Protein AF-F2I085-F1 (afdb_monomer_lite)

Sequence (189 aa):
MNKKKIIFFEPEMMGGKGHHLDNLIESSIYFEKNHEIIWLVNNKFDAPNLWLPNFVKNFRIIDSYKSKNLFEKIMKMFIEILNFFKLSILFFKKKILKKYFLAFFKNYFSIPEYFFNFYNCYKKLKINPNDIIIIQSCRPKDVELINFLLSIEGILPKIIIRILYPPKKKRKKFLLFYRKHIKKCVHEK

Structure (mmCIF, N/CA/C/O backbone):
data_AF-F2I085-F1
#
_entry.id   AF-F2I085-F1
#
loop_
_atom_site.group_PDB
_atom_site.id
_atom_site.type_symbol
_atom_site.label_atom_id
_atom_site.label_alt_id
_atom_site.label_comp_id
_atom_site.label_asym_id
_atom_site.label_entity_id
_atom_site.label_seq_id
_atom_site.pdbx_PDB_ins_code
_atom_site.Cartn_x
_atom_site.Cartn_y
_atom_site.Cartn_z
_atom_site.occupancy
_atom_site.B_iso_or_equiv
_atom_site.auth_seq_id
_atom_site.auth_comp_id
_atom_site.auth_asym_id
_atom_site.auth_atom_id
_atom_site.pdbx_PDB_model_num
ATOM 1 N N . MET A 1 1 ? -17.435 -21.638 0.745 1.00 47.91 1 MET A N 1
ATOM 2 C CA . MET A 1 1 ? -16.706 -20.634 1.559 1.00 47.91 1 MET A CA 1
ATOM 3 C C . MET A 1 1 ? -15.868 -19.772 0.628 1.00 47.91 1 MET A C 1
ATOM 5 O O . MET A 1 1 ? -15.181 -20.335 -0.214 1.00 47.91 1 MET A O 1
ATOM 9 N N . ASN A 1 2 ? -15.923 -18.441 0.738 1.00 69.88 2 ASN A N 1
ATOM 10 C CA . ASN A 1 2 ? -15.022 -17.577 -0.035 1.00 69.88 2 ASN A CA 1
ATOM 11 C C . ASN A 1 2 ? -13.574 -17.822 0.404 1.00 69.88 2 ASN 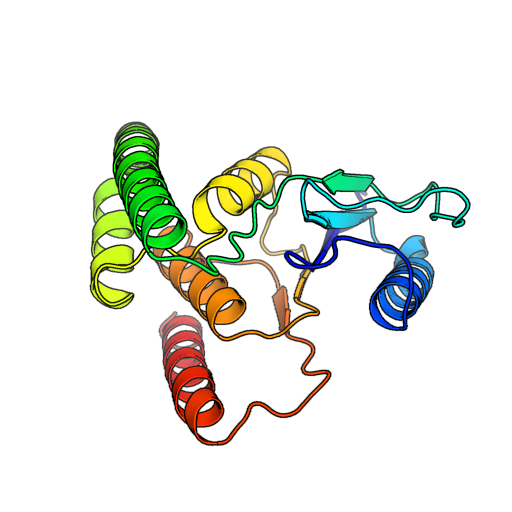A C 1
ATOM 13 O O . ASN A 1 2 ? -13.291 -17.808 1.604 1.00 69.88 2 ASN A O 1
ATOM 17 N N . LYS A 1 3 ? -12.669 -18.050 -0.557 1.00 82.12 3 LYS A N 1
ATOM 18 C CA . LYS A 1 3 ? -11.230 -18.144 -0.277 1.00 82.12 3 LYS A CA 1
ATOM 19 C C . LYS A 1 3 ? -10.760 -16.839 0.379 1.00 82.12 3 LYS A C 1
ATOM 21 O O . LYS A 1 3 ? -11.186 -15.755 -0.019 1.00 82.12 3 LYS A O 1
ATOM 26 N N . LYS A 1 4 ? -9.885 -16.940 1.384 1.00 92.88 4 LYS A N 1
ATOM 27 C CA . LYS A 1 4 ? -9.219 -15.769 1.981 1.00 92.88 4 LYS A CA 1
ATOM 28 C C . LYS A 1 4 ? -8.350 -15.089 0.923 1.00 92.88 4 LYS A C 1
ATOM 30 O O . LYS A 1 4 ? -7.803 -15.776 0.059 1.00 92.88 4 LYS A O 1
ATOM 35 N N . LYS A 1 5 ? -8.192 -13.767 0.983 1.00 96.62 5 LYS A N 1
ATOM 36 C CA . LYS A 1 5 ? -7.371 -13.046 -0.001 1.00 96.62 5 LYS A CA 1
ATOM 37 C C . LYS A 1 5 ? -5.923 -12.966 0.460 1.00 96.62 5 LYS A C 1
ATOM 39 O O . LYS A 1 5 ? -5.655 -12.679 1.629 1.00 96.62 5 LYS A O 1
ATOM 44 N N . ILE A 1 6 ? -5.000 -13.146 -0.478 1.00 97.00 6 ILE A N 1
ATOM 45 C CA . ILE A 1 6 ? -3.605 -12.738 -0.323 1.00 97.00 6 ILE A CA 1
ATOM 46 C C . ILE A 1 6 ? -3.340 -11.601 -1.295 1.00 97.00 6 ILE A C 1
ATOM 48 O O . ILE A 1 6 ? -3.477 -11.745 -2.509 1.00 97.00 6 ILE A O 1
ATOM 52 N N . ILE A 1 7 ? -2.953 -10.465 -0.731 1.00 97.00 7 ILE A N 1
ATOM 53 C CA . ILE A 1 7 ? -2.622 -9.260 -1.465 1.00 97.00 7 ILE A CA 1
ATOM 54 C C . ILE A 1 7 ? -1.107 -9.129 -1.496 1.00 97.00 7 ILE A C 1
ATOM 56 O O . ILE A 1 7 ? -0.486 -8.818 -0.481 1.00 97.00 7 ILE A O 1
ATOM 60 N N . PHE A 1 8 ? -0.513 -9.323 -2.664 1.00 95.62 8 PHE A N 1
ATOM 61 C CA . PHE A 1 8 ? 0.881 -8.986 -2.897 1.00 95.62 8 PHE A CA 1
ATOM 62 C C . PHE A 1 8 ? 0.998 -7.514 -3.281 1.00 95.62 8 PHE A C 1
ATOM 64 O O . PHE A 1 8 ? 0.431 -7.072 -4.280 1.00 95.62 8 PHE A O 1
ATOM 71 N N . PHE A 1 9 ? 1.730 -6.754 -2.475 1.00 94.69 9 PHE A N 1
ATOM 72 C CA . PHE A 1 9 ? 1.968 -5.334 -2.680 1.00 94.69 9 PHE A CA 1
ATOM 73 C C . PHE A 1 9 ? 3.392 -5.107 -3.194 1.00 94.69 9 PHE A C 1
ATOM 75 O O . PHE A 1 9 ? 4.366 -5.281 -2.455 1.00 94.69 9 PHE A O 1
ATOM 82 N N . GLU A 1 10 ? 3.480 -4.714 -4.466 1.00 91.88 10 GLU A N 1
ATOM 83 C CA . GLU A 1 10 ? 4.716 -4.464 -5.218 1.00 91.88 10 GLU A CA 1
ATOM 84 C C . GLU A 1 10 ? 4.657 -3.090 -5.908 1.00 91.88 10 GLU A C 1
ATOM 86 O O . GLU A 1 10 ? 4.583 -2.984 -7.138 1.00 91.88 10 GLU A O 1
ATOM 91 N N . PRO A 1 11 ? 4.674 -1.994 -5.129 1.00 90.44 11 PRO A N 1
ATOM 92 C CA . PRO A 1 11 ? 4.364 -0.652 -5.627 1.00 90.44 11 PRO A CA 1
ATOM 93 C C . PRO A 1 11 ? 5.372 -0.104 -6.647 1.00 90.44 11 PRO A C 1
ATOM 95 O O . PRO A 1 11 ? 5.115 0.896 -7.313 1.00 90.44 11 PRO A O 1
ATOM 98 N N . GLU A 1 12 ? 6.540 -0.728 -6.759 1.00 88.50 12 GLU A N 1
ATOM 99 C CA . GLU A 1 12 ? 7.686 -0.238 -7.531 1.00 88.50 12 GLU A CA 1
ATOM 100 C C . GLU A 1 12 ? 8.008 -1.109 -8.745 1.00 88.50 12 GLU A C 1
ATOM 102 O O . GLU A 1 12 ? 8.917 -0.788 -9.514 1.00 88.50 12 GLU A O 1
ATOM 107 N N . MET A 1 13 ? 7.266 -2.203 -8.922 1.00 88.81 13 MET A N 1
ATOM 108 C CA . MET A 1 13 ? 7.430 -3.107 -10.048 1.00 88.81 13 MET A CA 1
ATOM 109 C C . MET A 1 13 ? 6.833 -2.468 -11.306 1.00 88.81 13 MET A C 1
ATOM 111 O O . MET A 1 13 ? 5.624 -2.481 -11.505 1.00 88.81 13 MET A O 1
ATOM 115 N N . MET A 1 14 ? 7.692 -1.872 -12.135 1.00 86.69 14 MET A N 1
ATOM 116 C CA . MET A 1 14 ? 7.314 -1.241 -13.412 1.00 86.69 14 MET A CA 1
ATOM 117 C C . MET A 1 14 ? 7.498 -2.161 -14.622 1.00 86.69 14 MET A C 1
ATOM 119 O O . MET A 1 14 ? 6.924 -1.909 -15.669 1.00 86.69 14 MET A O 1
ATOM 123 N N . GLY A 1 15 ? 8.308 -3.209 -14.503 1.00 81.38 15 GLY A N 1
ATOM 124 C CA . GLY A 1 15 ? 8.608 -4.114 -15.605 1.00 81.38 15 GLY A CA 1
ATOM 125 C C . GLY A 1 15 ? 8.687 -5.551 -15.121 1.00 81.38 15 GLY A C 1
ATOM 126 O O . GLY A 1 15 ? 8.941 -5.789 -13.940 1.00 81.38 15 GLY A O 1
ATOM 127 N N . GLY A 1 16 ? 8.488 -6.495 -16.035 1.00 67.31 16 GLY A N 1
ATOM 128 C CA . GLY A 1 16 ? 8.553 -7.921 -15.721 1.00 67.31 16 GLY A CA 1
ATOM 129 C C . GLY A 1 16 ? 9.932 -8.580 -15.844 1.00 67.31 16 GLY A C 1
ATOM 130 O O . GLY A 1 16 ? 10.051 -9.773 -15.604 1.00 67.31 16 GLY A O 1
ATOM 131 N N . LYS A 1 17 ? 10.993 -7.844 -16.206 1.00 63.97 17 LYS A N 1
ATOM 132 C CA . LYS A 1 17 ? 12.350 -8.413 -16.260 1.00 63.97 17 LYS A CA 1
ATOM 133 C C . LYS A 1 17 ? 13.001 -8.398 -14.874 1.00 63.97 17 LYS A C 1
ATOM 135 O O . LYS A 1 17 ? 13.319 -7.327 -14.355 1.00 63.97 17 LYS A O 1
ATOM 140 N N . GLY A 1 18 ? 13.244 -9.585 -14.318 1.00 71.00 18 GLY A N 1
ATOM 141 C CA . GLY A 1 18 ? 14.097 -9.804 -13.149 1.00 71.00 18 GLY A CA 1
ATOM 142 C C . GLY A 1 18 ? 13.416 -10.535 -11.993 1.00 71.00 18 GLY A C 1
ATOM 143 O O . GLY A 1 18 ? 12.195 -10.661 -11.942 1.00 71.00 18 GLY A O 1
ATOM 144 N N . HIS A 1 19 ? 14.232 -10.926 -11.010 1.00 77.50 19 HIS A N 1
ATOM 145 C CA . HIS A 1 19 ? 13.852 -11.804 -9.897 1.00 77.50 19 HIS A CA 1
ATOM 146 C C . HIS A 1 19 ? 12.607 -11.378 -9.105 1.00 77.50 19 HIS A C 1
ATOM 148 O O . HIS A 1 19 ? 12.019 -12.204 -8.418 1.00 77.50 19 HIS A O 1
ATOM 154 N N . HIS A 1 20 ? 12.202 -10.105 -9.140 1.00 83.31 20 HIS A N 1
ATOM 155 C CA . HIS A 1 20 ? 11.007 -9.643 -8.431 1.00 83.31 20 HIS A CA 1
ATOM 156 C C . HIS A 1 20 ? 9.713 -10.236 -9.004 1.00 83.31 20 HIS A C 1
ATOM 158 O O . HIS A 1 20 ? 8.870 -10.675 -8.223 1.00 83.31 20 HIS A O 1
ATOM 164 N N . LEU A 1 21 ? 9.567 -10.295 -10.335 1.00 88.75 21 LEU A N 1
ATOM 165 C CA . LEU A 1 21 ? 8.368 -10.873 -10.948 1.00 88.75 21 LEU A CA 1
ATOM 166 C C . LEU A 1 21 ? 8.341 -12.394 -10.761 1.00 88.75 21 LEU A C 1
ATOM 168 O O . LEU A 1 21 ? 7.302 -12.926 -10.381 1.00 88.75 21 LEU A O 1
ATOM 172 N N . ASP A 1 22 ? 9.476 -13.070 -10.939 1.00 88.00 22 ASP A N 1
ATOM 173 C CA . ASP A 1 22 ? 9.576 -14.525 -10.757 1.00 88.00 22 ASP A CA 1
ATOM 174 C C . ASP A 1 22 ? 9.169 -14.921 -9.332 1.00 88.00 22 ASP A C 1
ATOM 176 O O . ASP A 1 22 ? 8.265 -15.727 -9.131 1.00 88.00 22 ASP A O 1
ATOM 180 N N . ASN A 1 23 ? 9.727 -14.234 -8.328 1.00 88.12 23 ASN A N 1
ATOM 181 C CA . ASN A 1 23 ? 9.359 -14.423 -6.925 1.00 88.12 23 ASN A CA 1
ATOM 182 C C . ASN A 1 23 ? 7.864 -14.191 -6.663 1.00 88.12 23 ASN A C 1
ATOM 184 O O . ASN A 1 23 ? 7.273 -14.846 -5.799 1.00 88.12 23 ASN A O 1
ATOM 188 N N . LEU A 1 24 ? 7.262 -13.214 -7.344 1.00 91.00 24 LEU A N 1
ATOM 189 C CA . LEU A 1 24 ? 5.847 -12.894 -7.208 1.00 91.00 24 LEU A CA 1
ATOM 190 C C . LEU A 1 24 ? 4.972 -13.993 -7.828 1.00 91.00 24 LEU A C 1
ATOM 192 O O . LEU A 1 24 ? 3.982 -14.396 -7.211 1.00 91.00 24 LEU A O 1
ATOM 196 N N . ILE A 1 25 ? 5.355 -14.507 -8.997 1.00 92.56 25 ILE A N 1
ATOM 197 C CA . ILE A 1 25 ? 4.697 -15.627 -9.680 1.00 92.56 25 ILE A CA 1
ATOM 198 C C . ILE A 1 25 ? 4.798 -16.898 -8.835 1.00 92.56 25 ILE A C 1
ATOM 200 O O . ILE A 1 25 ? 3.767 -17.485 -8.513 1.00 92.56 25 ILE A O 1
ATOM 204 N N . GLU A 1 26 ? 5.999 -17.276 -8.400 1.00 91.31 26 GLU A N 1
ATOM 205 C CA . GLU A 1 26 ? 6.234 -18.460 -7.562 1.00 91.31 26 GLU A CA 1
ATOM 206 C C . GLU A 1 26 ? 5.412 -18.411 -6.271 1.00 91.31 26 GLU A C 1
ATOM 208 O O . GLU A 1 26 ? 4.709 -19.365 -5.930 1.00 91.31 26 GLU A O 1
ATOM 213 N N . SER A 1 27 ? 5.422 -17.262 -5.584 1.00 92.12 27 SER A N 1
ATOM 214 C CA . SER A 1 27 ? 4.609 -17.068 -4.379 1.00 92.12 27 SER A CA 1
ATOM 215 C C . SER A 1 27 ? 3.114 -17.205 -4.682 1.00 92.12 27 SER A C 1
ATOM 217 O O . SER A 1 27 ? 2.361 -17.734 -3.870 1.00 92.12 27 SER A O 1
ATOM 219 N N . SER A 1 28 ? 2.667 -16.729 -5.845 1.00 94.81 28 SER A N 1
ATOM 220 C CA . SER A 1 28 ? 1.260 -16.796 -6.247 1.00 94.81 28 SER A CA 1
ATOM 221 C C . SER A 1 28 ? 0.818 -18.231 -6.519 1.00 94.81 28 SER A C 1
ATOM 223 O O . SER A 1 28 ? -0.227 -18.634 -6.010 1.00 94.81 28 SER A O 1
ATOM 225 N N . ILE A 1 29 ? 1.634 -19.007 -7.239 1.00 95.00 29 ILE A N 1
ATOM 226 C CA . ILE A 1 29 ? 1.398 -20.434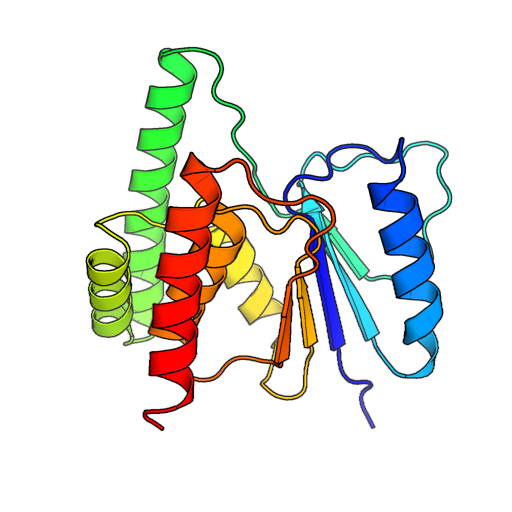 -7.509 1.00 95.00 29 ILE A CA 1
ATOM 227 C C . ILE A 1 29 ? 1.328 -21.213 -6.194 1.00 95.00 29 ILE A C 1
ATOM 229 O O . ILE A 1 29 ? 0.407 -21.998 -5.982 1.00 95.00 29 ILE A O 1
ATOM 233 N N . TYR A 1 30 ? 2.245 -20.945 -5.262 1.00 94.12 30 TYR A N 1
ATOM 234 C CA . TYR A 1 30 ? 2.264 -21.623 -3.966 1.00 94.12 30 TYR A CA 1
ATOM 235 C C . TYR A 1 30 ? 0.948 -21.461 -3.178 1.00 94.12 30 TYR A C 1
ATOM 237 O O . TYR A 1 30 ? 0.501 -22.396 -2.510 1.00 94.12 30 TYR A O 1
ATOM 245 N N . PHE A 1 31 ? 0.292 -20.296 -3.261 1.00 93.81 31 PHE A N 1
ATOM 246 C CA . PHE A 1 31 ? -0.916 -20.006 -2.479 1.00 93.81 31 PHE A CA 1
ATOM 247 C C . PHE A 1 31 ? -2.252 -20.189 -3.224 1.00 93.81 31 PHE A C 1
ATOM 249 O O . PHE A 1 31 ? -3.300 -20.152 -2.565 1.00 93.81 31 PHE A O 1
ATOM 256 N N . GLU A 1 32 ? -2.252 -20.415 -4.543 1.00 93.88 32 GLU A N 1
ATOM 257 C CA . GLU A 1 32 ? -3.452 -20.392 -5.408 1.00 93.88 32 GLU A CA 1
ATOM 258 C C . GLU A 1 32 ? -4.577 -21.340 -4.945 1.00 93.88 32 GLU A C 1
ATOM 260 O O . GLU A 1 32 ? -5.776 -21.044 -5.049 1.00 93.88 32 GLU A O 1
ATOM 265 N N . LYS A 1 33 ? -4.197 -22.498 -4.386 1.00 91.62 33 LYS A N 1
ATOM 266 C CA . LYS A 1 33 ? -5.152 -23.543 -4.002 1.00 91.62 33 LYS A CA 1
ATOM 267 C C . LYS A 1 33 ? -6.070 -23.066 -2.883 1.00 91.62 33 LYS A C 1
ATOM 269 O O . LYS A 1 33 ? -7.274 -23.312 -2.938 1.00 91.62 33 LYS A O 1
ATOM 274 N N . ASN A 1 34 ? -5.528 -22.296 -1.941 1.00 92.62 34 ASN A N 1
ATOM 275 C CA . ASN A 1 34 ? -6.205 -21.933 -0.695 1.00 92.62 34 ASN A CA 1
ATOM 276 C C . ASN A 1 34 ? -6.653 -20.466 -0.641 1.00 92.62 34 ASN A C 1
ATOM 278 O O . ASN A 1 34 ? -7.482 -20.114 0.199 1.00 92.62 34 ASN A O 1
ATOM 282 N N . HIS A 1 35 ? -6.131 -19.616 -1.529 1.00 95.06 35 HIS A N 1
ATOM 283 C CA . HIS A 1 35 ? -6.341 -18.174 -1.465 1.00 95.06 35 HIS A CA 1
ATOM 284 C C . HIS A 1 35 ? -6.739 -17.578 -2.812 1.00 95.06 35 HIS A C 1
ATOM 286 O O . HIS A 1 35 ? -6.378 -18.077 -3.874 1.00 95.06 35 HIS A O 1
ATOM 292 N N . GLU A 1 36 ? -7.482 -16.478 -2.755 1.00 95.94 36 GLU A N 1
ATOM 293 C CA . GLU A 1 36 ? -7.647 -15.580 -3.892 1.00 95.94 36 GLU A CA 1
ATOM 294 C C . GLU A 1 36 ? -6.417 -14.670 -3.972 1.00 95.94 36 GLU A C 1
ATOM 296 O O . GLU A 1 36 ? -6.105 -13.961 -3.011 1.00 95.94 36 GLU A O 1
ATOM 301 N N . ILE A 1 37 ? -5.712 -14.695 -5.104 1.00 97.19 37 ILE A N 1
ATOM 302 C CA . ILE A 1 37 ? -4.458 -13.959 -5.266 1.00 97.19 37 ILE A CA 1
ATOM 303 C C . ILE A 1 37 ? -4.708 -12.623 -5.956 1.00 97.19 37 ILE A C 1
ATOM 305 O O . ILE A 1 37 ? -5.265 -12.553 -7.054 1.00 97.19 37 ILE A O 1
ATOM 309 N N . ILE A 1 38 ? -4.264 -11.552 -5.305 1.00 97.06 38 ILE A N 1
ATOM 310 C CA . ILE A 1 38 ? -4.400 -10.183 -5.789 1.00 97.06 38 ILE A CA 1
ATOM 311 C C . ILE A 1 38 ? -3.023 -9.538 -5.823 1.00 97.06 38 ILE A C 1
ATOM 313 O O . ILE A 1 38 ? -2.301 -9.552 -4.827 1.00 97.06 38 ILE A O 1
ATOM 317 N N . TRP A 1 39 ? -2.671 -8.931 -6.949 1.00 95.94 39 TRP A N 1
ATOM 318 C CA . TRP A 1 39 ? -1.467 -8.118 -7.069 1.00 95.94 39 TRP A CA 1
ATOM 319 C C . TRP A 1 39 ? -1.843 -6.645 -7.097 1.00 95.94 39 TRP A C 1
ATOM 321 O O . TRP A 1 39 ? -2.698 -6.232 -7.877 1.00 95.94 39 TRP A O 1
ATOM 331 N N . LEU A 1 40 ? -1.190 -5.849 -6.257 1.00 95.69 40 LEU A N 1
ATOM 332 C CA . LEU A 1 40 ? -1.238 -4.393 -6.293 1.00 95.69 40 LEU A CA 1
ATOM 333 C C . LEU A 1 40 ? 0.133 -3.897 -6.742 1.00 95.69 40 LEU A C 1
ATOM 335 O O . LEU A 1 40 ? 1.093 -3.915 -5.966 1.00 95.69 40 LEU A O 1
ATOM 339 N N . VAL A 1 41 ? 0.215 -3.483 -8.000 1.00 93.88 41 VAL A N 1
ATOM 340 C CA . VAL A 1 41 ? 1.478 -3.150 -8.667 1.00 93.88 41 VAL A CA 1
ATOM 341 C C . VAL A 1 41 ? 1.471 -1.715 -9.172 1.00 93.88 41 VAL A C 1
ATOM 343 O O . VAL A 1 41 ? 0.453 -1.009 -9.121 1.00 93.88 41 VAL A O 1
ATOM 346 N N . ASN A 1 42 ? 2.628 -1.278 -9.661 1.00 93.06 42 ASN A N 1
ATOM 347 C CA . ASN A 1 42 ? 2.774 0.028 -10.279 1.00 93.06 42 ASN A CA 1
ATOM 348 C C . ASN A 1 42 ? 1.797 0.205 -11.452 1.00 93.06 42 ASN A C 1
ATOM 350 O O . ASN A 1 42 ? 1.560 -0.726 -12.219 1.00 93.06 42 ASN A O 1
ATOM 354 N N . ASN A 1 43 ? 1.249 1.402 -11.632 1.00 91.25 43 ASN A N 1
ATOM 355 C CA . ASN A 1 43 ? 0.379 1.692 -12.772 1.00 91.25 43 ASN A CA 1
ATOM 356 C C . ASN A 1 43 ? 1.112 1.606 -14.120 1.00 91.25 43 ASN A C 1
ATOM 358 O O . ASN A 1 43 ? 0.497 1.269 -15.127 1.00 91.25 43 ASN A O 1
ATOM 362 N N . LYS A 1 44 ? 2.429 1.835 -14.124 1.00 90.19 44 LYS A N 1
ATOM 363 C CA . LYS A 1 44 ? 3.304 1.648 -15.288 1.00 90.19 44 LYS A CA 1
ATOM 364 C C . LYS A 1 44 ? 3.799 0.211 -15.439 1.00 90.19 44 LYS A C 1
ATOM 366 O O . LYS A 1 44 ? 4.695 -0.010 -16.242 1.00 90.19 44 LYS A O 1
ATOM 371 N N . PHE A 1 45 ? 3.285 -0.741 -14.653 1.00 90.50 45 PHE A N 1
ATOM 372 C CA . PHE A 1 45 ? 3.668 -2.141 -14.788 1.00 90.50 45 PHE A CA 1
ATOM 373 C C . PHE A 1 45 ? 3.328 -2.640 -16.186 1.00 90.50 45 PHE A C 1
ATOM 375 O O . PHE A 1 45 ? 2.151 -2.712 -16.558 1.00 90.50 45 PHE A O 1
ATOM 382 N N . ASP A 1 46 ? 4.369 -3.014 -16.917 1.00 85.25 46 ASP A N 1
ATOM 383 C CA . ASP A 1 46 ? 4.247 -3.654 -18.210 1.00 85.25 46 ASP A CA 1
ATOM 384 C C . ASP A 1 46 ? 5.081 -4.939 -18.266 1.00 85.25 46 ASP A C 1
ATOM 386 O O . ASP A 1 46 ? 6.195 -5.033 -17.739 1.00 85.25 46 ASP A O 1
ATOM 390 N N . ALA A 1 47 ? 4.499 -5.961 -18.877 1.00 81.06 47 ALA A N 1
ATOM 391 C CA . ALA A 1 47 ? 5.075 -7.295 -18.976 1.00 81.06 47 ALA A CA 1
ATOM 392 C C . ALA A 1 47 ? 4.770 -7.896 -20.357 1.00 81.06 47 ALA A C 1
ATOM 394 O O . ALA A 1 47 ? 4.179 -8.976 -20.441 1.00 81.06 47 ALA A O 1
ATOM 395 N N . PRO A 1 48 ? 5.117 -7.190 -21.451 1.00 74.62 48 PRO A N 1
ATOM 396 C CA . PRO A 1 48 ? 4.827 -7.676 -22.785 1.00 74.62 48 PRO A CA 1
ATOM 397 C C . PRO A 1 48 ? 5.649 -8.945 -23.022 1.00 74.62 48 PRO A C 1
ATOM 399 O O . PRO A 1 48 ? 6.842 -8.989 -22.713 1.00 74.62 48 PRO A O 1
ATOM 402 N N . ASN A 1 49 ? 4.999 -9.978 -23.556 1.00 78.38 49 ASN A N 1
ATOM 403 C CA . ASN A 1 49 ? 5.593 -11.289 -23.848 1.00 78.38 49 ASN A CA 1
ATOM 404 C C . ASN A 1 49 ? 6.049 -12.094 -22.617 1.00 78.38 49 ASN A C 1
ATOM 406 O O . ASN A 1 49 ? 6.836 -13.028 -22.756 1.00 78.38 49 ASN A O 1
ATOM 410 N N . LEU A 1 50 ? 5.563 -11.759 -21.419 1.00 82.50 50 LEU A N 1
ATOM 411 C CA . LEU A 1 50 ? 5.782 -12.564 -20.219 1.00 82.50 50 LEU A CA 1
ATOM 412 C C . LEU A 1 50 ? 4.498 -13.296 -19.840 1.00 82.50 50 LEU A C 1
ATOM 414 O O . LEU A 1 50 ? 3.404 -12.731 -19.883 1.00 82.50 50 LEU A O 1
ATOM 418 N N . TRP A 1 51 ? 4.641 -14.559 -19.447 1.00 86.25 51 TRP A N 1
ATOM 419 C CA . TRP A 1 51 ? 3.524 -15.326 -18.917 1.00 86.25 51 TRP A CA 1
ATOM 420 C C . TRP A 1 51 ? 3.123 -14.775 -17.544 1.00 86.25 51 TRP A C 1
ATOM 422 O O . TRP A 1 51 ? 3.956 -14.655 -16.645 1.00 86.25 51 TRP A O 1
ATOM 432 N N . LEU A 1 52 ? 1.841 -14.441 -17.387 1.00 88.38 52 LEU A N 1
ATOM 433 C CA . LEU A 1 52 ? 1.245 -14.068 -16.109 1.00 88.38 52 LEU A CA 1
ATOM 434 C C . LEU A 1 52 ? 0.172 -15.099 -15.735 1.00 88.38 52 LEU A C 1
ATOM 436 O O . LEU A 1 52 ? -0.625 -15.470 -16.602 1.00 88.38 52 LEU A O 1
ATOM 440 N N . PRO A 1 53 ? 0.093 -15.531 -14.465 1.00 89.00 53 PRO A N 1
ATOM 441 C CA . PRO A 1 53 ? -0.909 -16.505 -14.070 1.00 89.00 53 PRO A CA 1
ATOM 442 C C . PRO A 1 53 ? -2.327 -15.932 -14.191 1.00 89.00 53 PRO A C 1
ATOM 444 O O . PRO A 1 53 ? -2.639 -14.876 -13.638 1.00 89.00 53 PRO A O 1
ATOM 447 N N . ASN A 1 54 ? -3.209 -16.647 -14.887 1.00 91.94 54 ASN A N 1
ATOM 448 C CA . ASN A 1 54 ? -4.588 -16.218 -15.156 1.00 91.94 54 ASN A CA 1
ATOM 449 C C . ASN A 1 54 ? -5.475 -16.143 -13.897 1.00 91.94 54 ASN A C 1
ATOM 451 O O . ASN A 1 54 ? -6.467 -15.417 -13.883 1.00 91.94 54 ASN A O 1
ATOM 455 N N . PHE A 1 55 ? -5.118 -16.864 -12.832 1.00 93.25 55 PHE A N 1
ATOM 456 C CA . PHE A 1 55 ? -5.835 -16.863 -11.555 1.00 93.25 55 PHE A CA 1
ATOM 457 C C . PHE A 1 55 ? -5.554 -15.620 -10.695 1.00 93.25 55 PHE A C 1
ATOM 459 O O . PHE A 1 55 ? -6.197 -15.423 -9.660 1.00 93.25 55 PHE A O 1
ATOM 466 N N . VAL A 1 56 ? -4.595 -14.780 -11.092 1.00 94.38 56 VAL A N 1
ATOM 467 C CA . VAL A 1 56 ? -4.212 -13.571 -10.362 1.00 94.38 56 VAL A CA 1
ATOM 468 C C . VAL A 1 56 ? -5.054 -12.379 -10.808 1.00 94.38 56 VAL A C 1
ATOM 470 O O . VAL A 1 56 ? -5.096 -12.021 -11.985 1.00 94.38 56 VAL A O 1
ATOM 473 N N . LYS A 1 57 ? -5.631 -11.656 -9.845 1.00 94.62 57 LYS A N 1
ATOM 474 C CA . LYS A 1 57 ? -6.227 -10.337 -10.099 1.00 94.62 57 LYS A CA 1
ATOM 475 C C . LYS A 1 57 ? -5.164 -9.249 -10.008 1.00 94.62 57 LYS A C 1
ATOM 477 O O . LYS A 1 57 ? -4.752 -8.866 -8.914 1.00 94.62 57 LYS A O 1
ATOM 482 N N . ASN A 1 58 ? -4.731 -8.737 -11.156 1.00 92.00 58 ASN A N 1
ATOM 483 C CA . ASN A 1 58 ? -3.691 -7.714 -11.237 1.00 92.00 58 ASN A CA 1
ATOM 484 C C . ASN A 1 58 ? -4.278 -6.289 -11.268 1.00 92.00 58 ASN A C 1
ATOM 486 O O . ASN A 1 58 ? -4.909 -5.889 -12.246 1.00 92.00 58 ASN A O 1
ATOM 490 N N . PHE A 1 59 ? -4.036 -5.506 -10.215 1.00 94.19 59 PHE A N 1
ATOM 491 C CA . PHE A 1 59 ? -4.399 -4.093 -10.116 1.00 94.19 59 PHE A CA 1
ATOM 492 C C . PHE A 1 59 ? -3.163 -3.201 -10.277 1.00 94.19 59 PHE A C 1
ATOM 494 O O . PHE A 1 59 ? -2.348 -3.052 -9.364 1.00 94.19 59 PHE A O 1
ATOM 501 N N . ARG A 1 60 ? -3.074 -2.536 -11.431 1.00 92.88 60 ARG A N 1
ATOM 502 C CA . ARG A 1 60 ? -2.026 -1.563 -11.776 1.00 92.88 60 ARG A CA 1
ATOM 503 C C . ARG A 1 60 ? -2.437 -0.160 -11.327 1.00 92.88 60 ARG A C 1
ATOM 505 O O . ARG A 1 60 ? -2.931 0.636 -12.116 1.00 92.88 60 ARG A O 1
ATOM 512 N N . ILE A 1 61 ? -2.314 0.116 -10.033 1.00 88.94 61 ILE A N 1
ATOM 513 C CA . ILE A 1 61 ? -2.909 1.315 -9.409 1.00 88.94 61 ILE A CA 1
ATOM 514 C C . ILE A 1 61 ? -1.900 2.212 -8.701 1.00 88.94 61 ILE A C 1
ATOM 516 O O . ILE A 1 61 ? -2.248 3.320 -8.299 1.00 88.94 61 ILE A O 1
ATOM 520 N N . ILE A 1 62 ? -0.678 1.736 -8.468 1.00 88.56 62 ILE A N 1
ATOM 521 C CA . ILE A 1 62 ? 0.270 2.478 -7.646 1.00 88.56 62 ILE A CA 1
ATOM 522 C C . ILE A 1 62 ? 1.063 3.449 -8.507 1.00 88.56 62 ILE A C 1
ATOM 524 O O . ILE A 1 62 ? 1.825 3.039 -9.375 1.00 88.56 62 ILE A O 1
ATOM 528 N N . ASP A 1 63 ? 0.908 4.737 -8.222 1.00 82.00 63 ASP A N 1
ATOM 529 C CA . ASP A 1 63 ? 1.763 5.780 -8.763 1.00 82.00 63 ASP A CA 1
ATOM 530 C C . ASP A 1 63 ? 3.017 5.893 -7.901 1.00 82.00 63 ASP A C 1
ATOM 532 O O . ASP A 1 63 ? 2.946 6.192 -6.709 1.00 82.00 63 ASP A O 1
ATOM 536 N N . SER A 1 64 ? 4.181 5.658 -8.498 1.00 77.56 64 SER A N 1
ATOM 537 C CA . SER A 1 64 ? 5.463 5.946 -7.852 1.00 77.56 64 SER A CA 1
ATOM 538 C C . SER A 1 64 ? 6.152 7.107 -8.556 1.00 77.56 64 SER A C 1
ATOM 540 O O . SER A 1 64 ? 6.379 7.047 -9.772 1.00 77.56 64 SER A O 1
ATOM 542 N N . TYR A 1 65 ? 6.568 8.116 -7.798 1.00 69.75 65 TYR A N 1
ATOM 543 C CA . TYR A 1 65 ? 7.252 9.280 -8.342 1.00 69.75 65 TYR A CA 1
ATOM 544 C C . TYR A 1 65 ? 8.761 9.132 -8.153 1.00 69.75 65 TYR A C 1
ATOM 546 O O . TYR A 1 65 ? 9.293 9.217 -7.044 1.00 69.75 65 TYR A O 1
ATOM 554 N N . LYS A 1 66 ? 9.481 8.937 -9.260 1.00 70.19 66 LYS A N 1
ATOM 555 C CA . LYS A 1 66 ? 10.945 9.043 -9.289 1.00 70.19 66 LYS A CA 1
ATOM 556 C C . LYS A 1 66 ? 11.318 10.485 -9.624 1.00 70.19 66 LYS A C 1
ATOM 558 O O . LYS A 1 66 ? 11.555 10.785 -10.784 1.00 70.19 66 LYS A O 1
ATOM 563 N N . SER A 1 67 ? 11.348 11.369 -8.627 1.00 72.12 67 SER A N 1
ATOM 564 C CA . SER A 1 67 ? 11.786 12.755 -8.831 1.00 72.12 67 SER A CA 1
ATOM 565 C C . SER A 1 67 ? 13.305 12.805 -9.020 1.00 72.12 67 SER A C 1
ATOM 567 O O . SER A 1 67 ? 14.063 12.590 -8.070 1.00 72.12 67 SER A O 1
ATOM 569 N N . LYS A 1 68 ? 13.749 13.079 -10.242 1.00 75.12 68 LYS A N 1
ATOM 570 C CA . LYS A 1 68 ? 15.147 13.306 -10.616 1.00 75.12 68 LYS A CA 1
ATOM 571 C C . LYS A 1 68 ? 15.506 14.788 -10.505 1.00 75.12 68 LYS A C 1
ATOM 573 O O . LYS A 1 68 ? 16.570 15.111 -9.981 1.00 75.12 68 LYS A O 1
ATOM 578 N N . ASN A 1 69 ? 14.588 15.679 -10.894 1.00 86.12 69 ASN A N 1
ATOM 579 C CA . ASN A 1 69 ? 14.865 17.115 -11.032 1.00 86.12 69 ASN A CA 1
ATOM 580 C C . ASN A 1 69 ? 14.020 17.977 -10.073 1.00 86.12 69 ASN A C 1
ATOM 582 O O . ASN A 1 69 ? 13.026 17.515 -9.510 1.00 86.12 69 ASN A O 1
ATOM 586 N N . LEU A 1 70 ? 14.411 19.244 -9.868 1.00 86.44 70 LEU A N 1
ATOM 587 C CA . LEU A 1 70 ? 13.729 20.165 -8.943 1.00 86.44 70 LEU A CA 1
ATOM 588 C C . LEU A 1 70 ? 12.249 20.360 -9.305 1.00 86.44 70 LEU A C 1
ATOM 590 O O . LEU A 1 70 ? 11.394 20.271 -8.429 1.00 86.44 70 LEU A O 1
ATOM 594 N N . PHE A 1 71 ? 11.947 20.537 -10.593 1.00 86.88 71 PHE A N 1
ATOM 595 C CA . PHE A 1 71 ? 10.574 20.666 -11.083 1.00 86.88 71 PHE A CA 1
ATOM 596 C C . PHE A 1 71 ? 9.708 19.455 -10.704 1.00 86.88 71 PHE A C 1
ATOM 598 O O . PHE A 1 71 ? 8.615 19.608 -10.171 1.00 86.88 71 PHE A O 1
ATOM 605 N N . GLU A 1 72 ? 10.223 18.236 -10.875 1.00 85.12 72 GLU A N 1
ATOM 606 C CA . GLU A 1 72 ? 9.498 17.013 -10.507 1.00 85.12 72 GLU A CA 1
ATOM 607 C C . GLU A 1 72 ? 9.296 16.878 -8.991 1.00 85.12 72 GLU A C 1
ATOM 609 O O . GLU A 1 72 ? 8.315 16.276 -8.554 1.00 85.12 72 GLU A O 1
ATOM 614 N N . LYS A 1 73 ? 10.205 17.422 -8.170 1.00 85.69 73 LYS A N 1
ATOM 615 C CA . LYS A 1 73 ? 10.019 17.488 -6.711 1.00 85.69 73 LYS A CA 1
ATOM 616 C C . LYS A 1 73 ? 8.905 18.466 -6.341 1.00 85.69 73 LYS A C 1
ATOM 618 O O . LYS A 1 73 ? 8.079 18.138 -5.497 1.00 85.69 73 LYS A O 1
ATOM 623 N N . ILE A 1 74 ? 8.862 19.625 -6.996 1.00 87.25 74 ILE A N 1
ATOM 624 C CA . ILE A 1 74 ? 7.801 20.622 -6.810 1.00 87.25 74 ILE A CA 1
ATOM 625 C C . ILE A 1 74 ? 6.450 20.026 -7.217 1.00 87.25 74 ILE A C 1
ATOM 627 O O . ILE A 1 74 ? 5.500 20.066 -6.440 1.00 87.25 74 ILE A O 1
ATOM 631 N N . MET A 1 75 ? 6.378 19.382 -8.384 1.00 86.56 75 MET A N 1
ATOM 632 C CA . MET A 1 75 ? 5.165 18.698 -8.842 1.00 86.56 75 MET A CA 1
ATOM 633 C C . MET A 1 75 ? 4.713 17.611 -7.867 1.00 86.56 75 MET A C 1
ATOM 635 O O . MET A 1 75 ? 3.528 17.521 -7.550 1.00 86.56 75 MET A O 1
ATOM 639 N N . LYS A 1 76 ? 5.652 16.812 -7.347 1.00 85.44 76 LYS A N 1
ATOM 640 C CA . LYS A 1 76 ? 5.354 15.808 -6.321 1.00 85.44 76 LYS A CA 1
ATOM 641 C C . LYS A 1 76 ? 4.751 16.446 -5.067 1.00 85.44 76 LYS A C 1
ATOM 643 O O . LYS A 1 76 ? 3.731 15.963 -4.588 1.00 85.44 76 LYS A O 1
ATOM 648 N N . MET A 1 77 ? 5.322 17.548 -4.586 1.00 86.50 77 MET A N 1
ATOM 649 C CA . MET A 1 77 ? 4.799 18.280 -3.430 1.00 86.50 77 MET A CA 1
ATOM 650 C C . MET A 1 77 ? 3.373 18.795 -3.682 1.00 86.50 77 MET A C 1
ATOM 652 O O . MET A 1 77 ? 2.501 18.629 -2.832 1.00 86.50 77 MET A O 1
ATOM 656 N N . PHE A 1 78 ? 3.090 19.341 -4.871 1.00 89.06 78 PHE A N 1
ATOM 657 C CA . PHE A 1 78 ? 1.728 19.737 -5.247 1.00 89.06 78 PHE A CA 1
ATOM 658 C C . PHE A 1 78 ? 0.753 18.554 -5.237 1.00 89.06 78 PHE A C 1
ATOM 660 O O . PHE A 1 78 ? -0.357 18.674 -4.718 1.00 89.06 78 PHE A O 1
ATOM 667 N N . ILE A 1 79 ? 1.158 17.399 -5.767 1.00 87.06 79 ILE A N 1
ATOM 668 C CA . ILE A 1 79 ? 0.339 16.180 -5.754 1.00 87.06 79 ILE A CA 1
ATOM 669 C C . ILE A 1 79 ? 0.077 15.702 -4.320 1.00 87.06 79 ILE A C 1
ATOM 671 O O . ILE A 1 79 ? -1.049 15.321 -4.004 1.00 87.06 79 ILE A O 1
ATOM 675 N N . GLU A 1 80 ? 1.078 15.744 -3.443 1.00 87.50 80 GLU A N 1
ATOM 676 C CA . GLU A 1 80 ? 0.935 15.386 -2.027 1.00 87.50 80 GLU A CA 1
ATOM 677 C C . GLU A 1 80 ? -0.055 16.313 -1.309 1.00 87.50 80 GLU A C 1
ATOM 679 O O . GLU A 1 80 ? -0.947 15.826 -0.611 1.00 87.50 80 GLU A O 1
ATOM 684 N N . ILE A 1 81 ? 0.018 17.625 -1.558 1.00 90.56 81 ILE A N 1
ATOM 685 C CA . ILE A 1 81 ? -0.937 18.614 -1.035 1.00 90.56 81 ILE A CA 1
ATOM 686 C C . ILE A 1 81 ? -2.354 18.327 -1.553 1.00 90.56 81 ILE A C 1
ATOM 688 O O . ILE A 1 81 ? -3.312 18.274 -0.778 1.00 90.56 81 ILE A O 1
ATOM 692 N N . LEU A 1 82 ? -2.510 18.077 -2.855 1.00 91.25 82 LEU A N 1
ATOM 693 C CA . LEU A 1 82 ? -3.807 17.726 -3.439 1.00 91.25 82 LEU A CA 1
ATOM 694 C C . LEU A 1 82 ? -4.369 16.436 -2.829 1.00 91.25 82 LEU A C 1
ATOM 696 O O . LEU A 1 82 ? -5.557 16.368 -2.505 1.00 91.25 82 LEU A O 1
ATOM 700 N N . ASN A 1 83 ? -3.529 15.419 -2.640 1.00 90.75 83 ASN A N 1
ATOM 701 C CA . ASN A 1 83 ? -3.918 14.164 -2.004 1.00 90.75 83 ASN A CA 1
ATOM 702 C C . ASN A 1 83 ? -4.320 14.374 -0.541 1.00 90.75 83 ASN A C 1
ATOM 704 O O . ASN A 1 83 ? -5.308 13.781 -0.104 1.00 90.75 83 ASN A O 1
ATOM 708 N N . PHE A 1 84 ? -3.634 15.253 0.191 1.00 93.19 84 PHE A N 1
ATOM 709 C CA . PHE A 1 84 ? -4.003 15.630 1.554 1.00 93.19 84 PHE A CA 1
ATOM 710 C C . PHE A 1 84 ? -5.416 16.217 1.629 1.00 93.19 84 PHE A C 1
ATOM 712 O O . PHE A 1 84 ? -6.214 15.797 2.476 1.00 93.19 84 PHE A O 1
ATOM 719 N N . PHE A 1 85 ? -5.771 17.135 0.727 1.00 94.25 85 PHE A N 1
ATOM 720 C CA . PHE A 1 85 ? -7.119 17.708 0.693 1.00 94.25 85 PHE A CA 1
ATOM 721 C C . PHE A 1 85 ? -8.171 16.682 0.259 1.00 94.25 85 PHE A C 1
ATOM 723 O O . PHE A 1 85 ? -9.215 16.559 0.905 1.00 94.25 85 PHE A O 1
ATOM 730 N N . LYS A 1 86 ? -7.885 15.875 -0.771 1.00 93.94 86 LYS A N 1
ATOM 731 C CA . LYS A 1 86 ? -8.785 14.795 -1.217 1.00 93.94 86 LYS A CA 1
ATOM 732 C C . LYS A 1 86 ? -9.078 13.798 -0.093 1.00 93.94 86 LYS A C 1
ATOM 734 O O . LYS A 1 86 ? -10.234 13.428 0.119 1.00 93.94 86 LYS A O 1
ATOM 739 N N . LEU A 1 87 ? -8.051 13.384 0.650 1.00 94.31 87 LEU A N 1
ATOM 740 C CA . LEU A 1 87 ? -8.189 12.487 1.798 1.00 94.31 87 LEU A CA 1
ATOM 741 C C . LEU A 1 87 ? -8.936 13.150 2.951 1.00 94.31 87 LEU A C 1
ATOM 743 O O . LEU A 1 87 ? -9.803 12.511 3.541 1.00 94.31 87 LEU A O 1
ATOM 747 N N . SER A 1 88 ? -8.675 14.426 3.231 1.00 94.25 88 SER A N 1
ATOM 748 C CA . SER A 1 88 ? -9.425 15.186 4.237 1.00 94.25 88 SER A CA 1
ATOM 749 C C . SER A 1 88 ? -10.926 15.177 3.938 1.00 94.25 88 SER A C 1
ATOM 751 O O . SER A 1 88 ? -11.724 14.831 4.808 1.00 94.25 88 SER A O 1
ATOM 753 N N . ILE A 1 89 ? -11.326 15.443 2.690 1.00 94.88 89 ILE A N 1
ATOM 754 C CA . ILE A 1 89 ? -12.738 15.392 2.272 1.00 94.88 89 ILE A CA 1
ATOM 755 C C . ILE A 1 89 ? -13.303 13.971 2.420 1.00 94.88 89 ILE A C 1
ATOM 757 O O . ILE A 1 89 ? -14.393 13.783 2.969 1.00 94.88 89 ILE A O 1
ATOM 761 N N . LEU A 1 90 ? -12.563 12.953 1.965 1.00 94.06 90 LEU A N 1
ATOM 762 C CA . LEU A 1 90 ? -12.961 11.546 2.086 1.00 94.06 90 LEU A CA 1
ATOM 763 C C . LEU A 1 90 ? -13.193 11.149 3.555 1.00 94.06 90 LEU A C 1
ATOM 765 O O . LEU A 1 90 ? -14.194 10.508 3.883 1.00 94.06 90 LEU A O 1
ATOM 769 N N . PHE A 1 91 ? -12.273 11.516 4.445 1.00 95.00 91 PHE A N 1
ATOM 770 C CA . PHE A 1 91 ? -12.308 11.142 5.856 1.00 95.00 91 PHE A CA 1
ATOM 771 C C . PHE A 1 91 ? -13.275 11.975 6.686 1.00 95.00 91 PHE A C 1
ATOM 773 O O . PHE A 1 91 ? -13.808 11.460 7.673 1.00 95.00 91 PHE A O 1
ATOM 780 N N . PHE A 1 92 ? -13.566 13.204 6.258 1.00 94.38 92 PHE A N 1
ATOM 781 C CA . PHE A 1 92 ? -14.676 13.990 6.782 1.00 94.38 92 PHE A CA 1
ATOM 782 C C . PHE A 1 92 ? -16.004 13.267 6.538 1.00 94.38 92 PHE A C 1
ATOM 784 O O . PHE A 1 92 ? -16.717 12.964 7.494 1.00 94.38 92 PHE A O 1
ATOM 791 N N . LYS A 1 93 ? -16.277 12.860 5.288 1.00 93.12 93 LYS A N 1
ATOM 792 C CA . LYS A 1 93 ? -17.490 12.094 4.934 1.00 93.12 93 LYS A CA 1
ATOM 793 C C . LYS A 1 93 ? -17.612 10.784 5.720 1.00 93.12 93 LYS A C 1
ATOM 795 O O . LYS A 1 93 ? -18.709 10.383 6.091 1.00 93.12 93 LYS A O 1
ATOM 800 N N . LYS A 1 94 ? -16.484 10.129 6.013 1.00 90.06 94 LYS A N 1
ATOM 801 C CA . LYS A 1 94 ? -16.424 8.880 6.796 1.00 90.06 94 LYS A CA 1
ATOM 802 C C . LYS A 1 94 ? -16.395 9.080 8.319 1.00 90.06 94 LYS A C 1
ATOM 804 O O . LYS A 1 94 ? -16.251 8.095 9.036 1.00 90.06 94 LYS A O 1
ATOM 809 N N . LYS A 1 95 ? -16.494 10.316 8.826 1.00 92.62 95 LYS A N 1
ATOM 810 C CA . LYS A 1 95 ? -16.437 10.659 10.264 1.00 92.62 95 LYS A CA 1
ATOM 811 C C . LYS A 1 95 ? -15.171 10.169 10.996 1.00 92.62 95 LYS A C 1
ATOM 813 O O . LYS A 1 95 ? -15.178 10.002 12.211 1.00 92.62 95 LYS A O 1
ATOM 818 N N . ILE A 1 96 ? -14.059 9.973 10.281 1.00 93.38 96 ILE A N 1
ATOM 819 C CA . ILE A 1 96 ? -12.763 9.530 10.845 1.00 93.38 96 ILE A CA 1
ATOM 820 C C . ILE A 1 96 ? -11.651 10.571 10.671 1.00 93.38 96 ILE A C 1
ATOM 822 O O . ILE A 1 96 ? -10.471 10.268 10.837 1.00 93.38 96 ILE A O 1
ATOM 826 N N . LEU A 1 97 ? -12.023 11.822 10.387 1.00 93.69 97 LEU A N 1
ATOM 827 C CA . LEU A 1 97 ? -11.088 12.917 10.137 1.00 93.69 97 LEU A CA 1
ATOM 828 C C . LEU A 1 97 ? -10.095 13.137 11.293 1.00 93.69 97 LEU A C 1
ATOM 830 O O . LEU A 1 97 ? -8.906 13.311 11.050 1.00 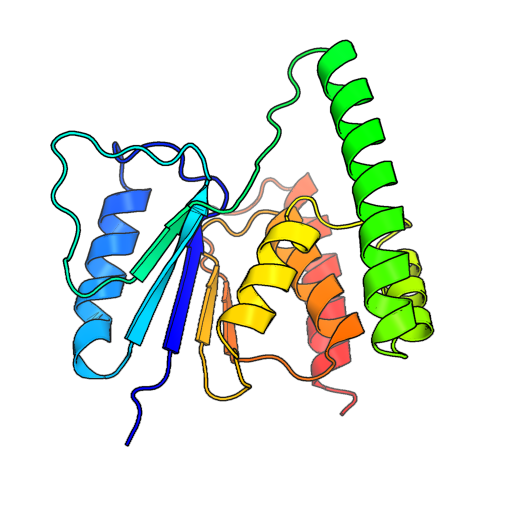93.69 97 LEU A O 1
ATOM 834 N N . LYS A 1 98 ? -10.547 13.031 12.552 1.00 93.25 98 LYS A N 1
ATOM 835 C CA . LYS A 1 98 ? -9.666 13.129 13.733 1.00 93.25 98 LYS A CA 1
ATOM 836 C C . LYS A 1 98 ? -8.560 12.066 13.726 1.00 93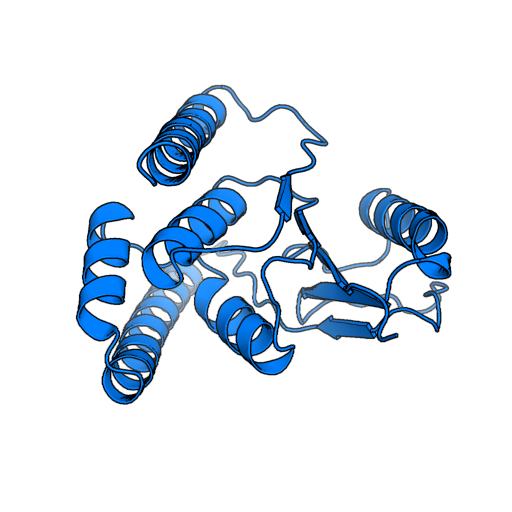.25 98 LYS A C 1
ATOM 838 O O . LYS A 1 98 ? -7.408 12.387 13.999 1.00 93.25 98 LYS A O 1
ATOM 843 N N . LYS A 1 99 ? -8.891 10.813 13.379 1.00 92.69 99 LYS A N 1
ATOM 844 C CA . LYS A 1 99 ? -7.905 9.720 13.274 1.00 92.69 99 LYS A CA 1
ATOM 845 C C . LYS A 1 99 ? -6.910 9.981 12.150 1.00 92.69 99 LYS A C 1
ATOM 847 O O . LYS A 1 99 ? -5.722 9.753 12.337 1.00 92.69 99 LYS A O 1
ATOM 852 N N . TYR A 1 100 ? -7.388 10.490 11.016 1.00 94.75 100 TYR A N 1
ATOM 853 C CA . TYR A 1 100 ? -6.533 10.872 9.895 1.00 94.75 100 TYR A CA 1
ATOM 854 C C . TYR A 1 100 ? -5.529 11.965 10.279 1.00 94.75 100 TYR A C 1
ATOM 856 O O . TYR A 1 100 ? -4.334 11.777 10.070 1.00 94.75 100 TYR A O 1
ATOM 864 N N . PHE A 1 101 ? -5.975 13.057 10.907 1.00 94.25 101 PHE A N 1
ATOM 865 C CA . PHE A 1 101 ? -5.058 14.100 11.372 1.00 94.25 101 PHE A CA 1
ATOM 866 C C . PHE A 1 101 ? -4.082 13.570 12.420 1.00 94.25 101 PHE A C 1
ATOM 868 O O . PHE A 1 101 ? -2.888 13.823 12.317 1.00 94.25 101 PHE A O 1
ATOM 875 N N . LEU A 1 102 ? -4.543 12.766 13.383 1.00 91.81 102 LEU A N 1
ATOM 876 C CA . LEU A 1 102 ? -3.649 12.144 14.361 1.00 91.81 102 LEU A CA 1
ATOM 877 C C . LEU A 1 102 ? -2.590 11.257 13.685 1.00 91.81 102 LEU A C 1
ATOM 879 O O . LEU A 1 102 ? -1.427 11.290 14.080 1.00 91.81 102 LEU A O 1
ATOM 883 N N . ALA A 1 103 ? -2.973 10.484 12.665 1.00 92.12 103 ALA A N 1
ATOM 884 C CA . ALA A 1 103 ? -2.046 9.688 11.865 1.00 92.12 103 ALA A CA 1
ATOM 885 C C . ALA A 1 103 ? -1.043 10.578 11.115 1.00 92.12 103 ALA A C 1
ATOM 887 O O . ALA A 1 103 ? 0.148 10.284 11.124 1.00 92.12 103 ALA A O 1
ATOM 888 N N . PHE A 1 104 ? -1.504 11.691 10.542 1.00 92.00 104 PHE A N 1
ATOM 889 C CA . PHE A 1 104 ? -0.670 12.694 9.881 1.00 92.00 104 PHE A CA 1
ATOM 890 C C . PHE A 1 104 ? 0.373 13.306 10.824 1.00 92.00 104 PHE A C 1
ATOM 892 O O . PHE A 1 104 ? 1.559 13.308 10.499 1.00 92.00 104 PHE A O 1
ATOM 899 N N . PHE A 1 105 ? -0.024 13.715 12.032 1.00 87.81 105 PHE A N 1
ATOM 900 C CA . PHE A 1 105 ? 0.907 14.202 13.057 1.00 87.81 105 PHE A CA 1
ATOM 901 C C . PHE A 1 105 ? 1.907 13.121 13.489 1.00 87.81 105 PHE A C 1
ATOM 903 O O . PHE A 1 105 ? 3.110 13.374 13.553 1.00 87.81 105 PHE A O 1
ATOM 910 N N . LYS A 1 106 ? 1.435 11.891 13.736 1.00 85.12 106 LYS A N 1
ATOM 911 C CA . LYS A 1 106 ? 2.297 10.749 14.102 1.00 85.12 106 LYS A CA 1
ATOM 912 C C . LYS A 1 106 ? 3.284 10.366 13.002 1.00 85.12 106 LYS A C 1
ATOM 914 O O . LYS A 1 106 ? 4.315 9.768 13.295 1.00 85.12 106 LYS A O 1
ATOM 919 N N . ASN A 1 107 ? 2.963 10.697 11.759 1.00 84.12 107 ASN A N 1
ATOM 920 C CA . ASN A 1 107 ? 3.781 10.430 10.590 1.00 84.12 107 ASN A CA 1
ATOM 921 C C . ASN A 1 107 ? 4.569 11.672 10.138 1.00 84.12 107 ASN A C 1
ATOM 923 O O . ASN A 1 107 ? 4.836 11.840 8.954 1.00 84.12 107 ASN A O 1
ATOM 927 N N . TYR A 1 108 ? 4.927 12.554 11.080 1.00 84.88 108 TYR A N 1
ATOM 928 C CA . TYR A 1 108 ? 5.751 13.744 10.840 1.00 84.88 108 TYR A CA 1
ATOM 929 C C . TYR A 1 108 ? 5.200 14.678 9.758 1.00 84.88 108 TYR A C 1
ATOM 931 O O . TYR A 1 108 ? 5.959 15.192 8.940 1.00 84.88 108 TYR A O 1
ATOM 939 N N . PHE A 1 109 ? 3.883 14.904 9.758 1.00 85.94 109 PHE A N 1
ATOM 940 C CA . PHE A 1 109 ? 3.214 15.789 8.798 1.00 85.94 109 PHE A CA 1
ATOM 941 C C . PHE A 1 109 ? 3.399 15.347 7.339 1.00 85.94 109 PHE A C 1
ATOM 943 O O . PHE A 1 109 ? 3.385 16.162 6.419 1.00 85.94 109 PHE A O 1
ATOM 950 N N . SER A 1 110 ? 3.560 14.041 7.127 1.00 83.31 110 SER A N 1
ATOM 951 C CA . SER A 1 110 ? 3.686 13.422 5.813 1.00 83.31 110 SER A CA 1
ATOM 952 C C . SER A 1 110 ? 2.563 12.414 5.589 1.00 83.31 110 SER A C 1
ATOM 954 O O . SER A 1 110 ? 2.145 11.702 6.510 1.00 83.31 110 SER A O 1
ATOM 956 N N . ILE A 1 111 ? 2.087 12.329 4.348 1.00 89.19 111 ILE A N 1
ATOM 957 C CA . ILE A 1 111 ? 1.237 11.230 3.887 1.00 89.19 111 ILE A CA 1
ATOM 958 C C . ILE A 1 111 ? 2.134 10.251 3.127 1.00 89.19 111 ILE A C 1
ATOM 960 O O . ILE A 1 111 ? 2.851 10.684 2.224 1.00 89.19 111 ILE A O 1
ATOM 964 N N . PRO A 1 112 ? 2.067 8.938 3.414 1.00 90.19 112 PRO A N 1
ATOM 965 C CA . PRO A 1 112 ? 2.836 7.960 2.660 1.00 90.19 112 PRO A CA 1
ATOM 966 C C . PRO A 1 112 ? 2.519 8.043 1.162 1.00 90.19 112 PRO A C 1
ATOM 968 O O . PRO A 1 112 ? 1.350 8.104 0.777 1.00 90.19 112 PRO A O 1
ATOM 971 N N . GLU A 1 113 ? 3.555 7.965 0.325 1.00 87.00 113 GLU A N 1
ATOM 972 C CA . GLU A 1 113 ? 3.497 8.204 -1.130 1.00 87.00 113 GLU A CA 1
ATOM 973 C C . GLU A 1 113 ? 2.329 7.490 -1.836 1.00 87.00 113 GLU A C 1
ATOM 975 O O . GLU A 1 113 ? 1.657 8.065 -2.687 1.00 87.00 113 GLU A O 1
ATOM 980 N N . TYR A 1 114 ? 2.046 6.245 -1.451 1.00 89.38 114 TYR A N 1
ATOM 981 C CA . TYR A 1 114 ? 1.031 5.408 -2.099 1.00 89.38 114 TYR A CA 1
ATOM 982 C C . TYR A 1 114 ? -0.330 5.425 -1.415 1.00 89.38 114 TYR A C 1
ATOM 984 O O . TYR A 1 114 ? -1.243 4.731 -1.867 1.00 89.38 114 TYR A O 1
ATOM 992 N N . PHE A 1 115 ? -0.470 6.141 -0.297 1.00 93.19 115 PHE A N 1
ATOM 993 C CA . PHE A 1 115 ? -1.583 5.927 0.620 1.00 93.19 115 PHE A CA 1
ATOM 994 C C . PHE A 1 115 ? -2.934 6.163 -0.048 1.00 93.19 115 PHE A C 1
ATOM 996 O O . PHE A 1 115 ? -3.832 5.350 0.131 1.00 93.19 115 PHE A O 1
ATOM 1003 N N . PHE A 1 116 ? -3.078 7.208 -0.866 1.00 92.25 116 PHE A N 1
ATOM 1004 C CA . PHE A 1 116 ? -4.346 7.495 -1.537 1.00 92.25 116 PHE A CA 1
ATOM 1005 C C . PHE A 1 116 ? -4.805 6.339 -2.445 1.00 92.25 116 PHE A C 1
ATOM 1007 O O . PHE A 1 116 ? -5.895 5.791 -2.251 1.00 92.25 116 PHE A O 1
ATOM 1014 N N . ASN A 1 117 ? -3.960 5.920 -3.393 1.00 92.81 117 ASN A N 1
ATOM 1015 C CA . ASN A 1 117 ? -4.294 4.854 -4.343 1.00 92.81 117 ASN A CA 1
ATOM 1016 C C . ASN A 1 117 ? -4.468 3.509 -3.627 1.00 92.81 117 ASN A C 1
ATOM 1018 O O . ASN A 1 117 ? -5.450 2.797 -3.860 1.00 92.81 117 ASN A O 1
ATOM 1022 N N . PHE A 1 118 ? -3.552 3.191 -2.707 1.00 94.88 118 PHE A N 1
ATOM 1023 C CA . PHE A 1 118 ? -3.615 1.972 -1.911 1.00 94.88 118 PHE A CA 1
ATOM 1024 C C . PHE A 1 118 ? -4.897 1.914 -1.078 1.00 94.88 118 PHE A C 1
ATOM 1026 O O . PHE A 1 118 ? -5.600 0.910 -1.114 1.00 94.88 118 PHE A O 1
ATOM 1033 N N . TYR A 1 119 ? -5.245 2.986 -0.363 1.00 94.56 119 TYR A N 1
ATOM 1034 C CA . TYR A 1 119 ? -6.401 3.020 0.532 1.00 94.56 119 TYR A CA 1
ATOM 1035 C C . TYR A 1 119 ? -7.726 2.884 -0.222 1.00 94.56 119 TYR A C 1
ATOM 1037 O O . TYR A 1 119 ? -8.622 2.148 0.203 1.00 94.56 119 TYR A O 1
ATOM 1045 N N . ASN A 1 120 ? -7.847 3.551 -1.371 1.00 92.69 120 ASN A N 1
ATOM 1046 C CA . ASN A 1 120 ? -9.026 3.423 -2.222 1.00 92.69 120 ASN A CA 1
ATOM 1047 C C . ASN A 1 120 ? -9.199 1.980 -2.711 1.00 92.69 120 ASN A C 1
ATOM 1049 O O . ASN A 1 120 ? -10.303 1.433 -2.643 1.00 92.69 120 ASN A O 1
ATOM 1053 N N . CYS A 1 121 ? -8.111 1.329 -3.128 1.00 94.88 121 CYS A N 1
ATOM 1054 C CA . CYS A 1 121 ? -8.149 -0.074 -3.523 1.00 94.88 121 CYS A CA 1
ATOM 1055 C C . CYS A 1 121 ? -8.434 -1.009 -2.342 1.00 94.88 121 CYS A C 1
ATOM 1057 O O . CYS A 1 121 ? -9.303 -1.870 -2.447 1.00 94.88 121 CYS A O 1
ATOM 1059 N N . TYR A 1 122 ? -7.791 -0.782 -1.196 1.00 94.31 122 TYR A N 1
ATOM 1060 C CA . TYR A 1 122 ? -8.005 -1.523 0.047 1.00 94.31 122 TYR A CA 1
ATOM 1061 C C . TYR A 1 122 ? -9.490 -1.559 0.427 1.00 94.31 122 TYR A C 1
ATOM 1063 O O . TYR A 1 122 ? -10.043 -2.616 0.742 1.00 94.31 122 TYR A O 1
ATOM 1071 N N . LYS A 1 123 ? -10.173 -0.411 0.324 1.00 93.25 123 LYS A N 1
ATOM 1072 C CA . LYS A 1 123 ? -11.617 -0.316 0.572 1.00 93.25 123 LYS A CA 1
ATOM 1073 C C . LYS A 1 123 ? -12.457 -0.947 -0.536 1.00 93.25 123 LYS A C 1
ATOM 1075 O O . LYS A 1 123 ? -13.410 -1.653 -0.214 1.00 93.25 123 LYS A O 1
ATOM 1080 N N . LYS A 1 124 ? -12.100 -0.757 -1.811 1.00 94.44 124 LYS A N 1
ATOM 1081 C CA . LYS A 1 124 ? -12.799 -1.379 -2.952 1.00 94.44 124 LYS A CA 1
ATOM 1082 C C . LYS A 1 124 ? -12.767 -2.910 -2.880 1.00 94.44 124 LYS A C 1
ATOM 1084 O O . LYS A 1 124 ? -13.780 -3.554 -3.130 1.00 94.44 124 LYS A O 1
ATOM 1089 N N . LEU A 1 125 ? -11.630 -3.482 -2.490 1.00 94.25 125 LEU A N 1
ATOM 1090 C CA . LEU A 1 125 ? -11.424 -4.925 -2.348 1.00 94.25 125 LEU A CA 1
ATOM 1091 C C . LEU A 1 125 ? -12.066 -5.522 -1.088 1.00 94.25 125 LEU A C 1
ATOM 1093 O O . LEU A 1 125 ? -12.061 -6.746 -0.932 1.00 94.25 125 LEU A O 1
ATOM 1097 N N . LYS A 1 126 ? -12.626 -4.687 -0.198 1.00 94.62 126 LYS A N 1
ATOM 1098 C CA . LYS A 1 126 ? -13.194 -5.102 1.095 1.00 94.62 126 LYS A CA 1
ATOM 1099 C C . LYS A 1 126 ? -12.214 -6.000 1.866 1.00 94.62 126 LYS A C 1
ATOM 1101 O O . LYS A 1 126 ? -12.569 -7.109 2.273 1.00 94.62 126 LYS A O 1
ATOM 1106 N N . ILE A 1 127 ? -10.962 -5.548 1.980 1.00 93.50 127 ILE A N 1
ATOM 1107 C CA . ILE A 1 127 ? -9.924 -6.265 2.729 1.00 93.50 127 ILE A CA 1
ATOM 1108 C C . ILE A 1 127 ? -10.312 -6.275 4.208 1.00 93.50 127 ILE A C 1
ATOM 1110 O O . ILE A 1 127 ? -10.687 -5.239 4.763 1.00 93.50 127 ILE A O 1
ATOM 1114 N N . ASN A 1 128 ? -10.255 -7.450 4.828 1.00 92.44 128 ASN A N 1
ATOM 1115 C CA . ASN A 1 128 ? -10.682 -7.675 6.208 1.00 92.44 128 ASN A CA 1
ATOM 1116 C C . ASN A 1 128 ? -9.562 -8.334 7.043 1.00 92.44 128 ASN A C 1
ATOM 1118 O O . ASN A 1 128 ? -8.572 -8.789 6.474 1.00 92.44 128 ASN A O 1
ATOM 1122 N N . PRO A 1 129 ? -9.694 -8.418 8.381 1.00 91.94 129 PRO A N 1
ATOM 1123 C CA . PRO A 1 129 ? -8.635 -8.936 9.255 1.00 91.94 129 PRO A CA 1
ATOM 1124 C C . PRO A 1 129 ? -8.199 -10.391 8.999 1.00 91.94 129 PRO A C 1
ATOM 1126 O O . PRO A 1 129 ? -7.107 -10.771 9.412 1.00 91.94 129 PRO A O 1
ATOM 1129 N N . ASN A 1 130 ? -9.016 -11.201 8.314 1.00 92.75 130 ASN A N 1
ATOM 1130 C CA . ASN A 1 130 ? -8.672 -12.583 7.964 1.00 92.75 130 ASN A CA 1
ATOM 1131 C C . ASN A 1 130 ? -7.857 -12.701 6.668 1.00 92.75 130 ASN A C 1
ATOM 1133 O O . ASN A 1 130 ? -7.374 -13.794 6.364 1.00 92.75 130 ASN A O 1
ATOM 1137 N N . ASP A 1 131 ? -7.733 -11.614 5.904 1.00 95.38 131 ASP A N 1
ATOM 1138 C CA . ASP A 1 131 ? -6.897 -11.559 4.709 1.00 95.38 131 ASP A CA 1
ATOM 1139 C C . ASP A 1 131 ? -5.415 -11.381 5.089 1.00 95.38 131 ASP A C 1
ATOM 1141 O O . ASP A 1 131 ? -5.058 -11.130 6.247 1.00 95.38 131 ASP A O 1
ATOM 1145 N N . ILE A 1 132 ? -4.530 -11.510 4.101 1.00 96.12 132 ILE A N 1
ATOM 1146 C CA . ILE A 1 132 ? -3.086 -11.337 4.278 1.00 96.12 132 ILE A CA 1
ATOM 1147 C C . ILE A 1 132 ? -2.581 -10.308 3.274 1.00 96.12 132 ILE A C 1
ATOM 1149 O O . ILE A 1 132 ? -2.897 -10.381 2.089 1.00 96.12 132 ILE A O 1
ATOM 1153 N N . ILE A 1 133 ? -1.754 -9.372 3.733 1.00 96.06 133 ILE A N 1
ATOM 1154 C CA . ILE A 1 133 ? -1.016 -8.451 2.866 1.00 96.06 133 ILE A CA 1
ATOM 1155 C C . ILE A 1 133 ? 0.464 -8.804 2.943 1.00 96.06 133 ILE A C 1
ATOM 1157 O O . ILE A 1 133 ? 1.058 -8.775 4.020 1.00 96.06 133 ILE A O 1
ATOM 1161 N N . ILE A 1 134 ? 1.068 -9.118 1.803 1.00 94.69 134 ILE A N 1
ATOM 1162 C CA . ILE A 1 134 ? 2.491 -9.409 1.668 1.00 94.69 134 ILE A CA 1
ATOM 1163 C C . ILE A 1 134 ? 3.153 -8.231 0.958 1.00 94.69 134 ILE A C 1
ATOM 1165 O O . ILE A 1 134 ? 2.927 -7.996 -0.226 1.00 94.69 134 ILE A O 1
ATOM 1169 N N . ILE A 1 135 ? 3.983 -7.490 1.686 1.00 91.94 135 ILE A N 1
ATOM 1170 C CA . ILE A 1 135 ? 4.812 -6.415 1.141 1.00 91.94 135 ILE A CA 1
ATOM 1171 C C . ILE A 1 135 ? 6.147 -7.003 0.733 1.00 91.94 135 ILE A C 1
ATOM 1173 O O . ILE A 1 135 ? 6.897 -7.488 1.579 1.00 91.94 135 ILE A O 1
ATOM 1177 N N . GLN A 1 136 ? 6.464 -6.915 -0.547 1.00 86.62 136 GLN A N 1
ATOM 1178 C CA . GLN A 1 136 ? 7.641 -7.575 -1.098 1.00 86.62 136 GLN A CA 1
ATOM 1179 C C . GLN A 1 136 ? 8.875 -6.653 -1.184 1.00 86.62 136 GLN A C 1
ATOM 1181 O O . GLN A 1 136 ? 10.006 -7.114 -1.037 1.00 86.62 136 GLN A O 1
ATOM 1186 N N . SER A 1 137 ? 8.686 -5.339 -1.358 1.00 78.88 137 SER A N 1
ATOM 1187 C CA . SER A 1 137 ? 9.791 -4.381 -1.520 1.00 78.88 137 SER A CA 1
ATOM 1188 C C . SER A 1 137 ? 10.460 -3.931 -0.212 1.00 78.88 137 SER A C 1
ATOM 1190 O O . SER A 1 137 ? 11.611 -3.489 -0.243 1.00 78.88 137 SER A O 1
ATOM 1192 N N . CYS A 1 138 ? 9.750 -4.012 0.922 1.00 79.44 138 CYS A N 1
ATOM 1193 C CA . CYS A 1 138 ? 10.174 -3.591 2.271 1.00 79.44 138 CYS A CA 1
ATOM 1194 C C . CYS A 1 138 ? 11.005 -2.289 2.309 1.00 79.44 138 CYS A C 1
ATOM 1196 O O . CYS A 1 138 ? 12.078 -2.185 2.920 1.00 79.44 138 CYS A O 1
ATOM 1198 N N . ARG A 1 139 ? 10.514 -1.247 1.649 1.00 81.31 139 ARG A N 1
ATOM 1199 C CA . ARG A 1 139 ? 11.118 0.085 1.672 1.00 81.31 139 ARG A CA 1
ATOM 1200 C C . ARG A 1 139 ? 10.605 0.874 2.878 1.00 81.31 139 ARG A C 1
ATOM 1202 O O . ARG A 1 139 ? 9.510 0.606 3.367 1.00 81.31 139 ARG A O 1
ATOM 1209 N N . PRO A 1 140 ? 11.350 1.898 3.337 1.00 82.44 140 PRO A N 1
ATOM 1210 C CA . PRO A 1 140 ? 10.887 2.807 4.388 1.00 82.44 140 PRO A CA 1
ATOM 1211 C C . PRO A 1 140 ? 9.451 3.312 4.187 1.00 82.44 140 PRO A C 1
ATOM 1213 O O . PRO A 1 140 ? 8.661 3.273 5.122 1.00 82.44 140 PRO A O 1
ATOM 1216 N N . LYS A 1 141 ? 9.104 3.680 2.950 1.00 85.56 141 LYS A N 1
ATOM 1217 C CA . LYS A 1 141 ? 7.767 4.147 2.567 1.00 85.56 141 LYS A CA 1
ATOM 1218 C C . LYS A 1 141 ? 6.667 3.086 2.642 1.00 85.56 141 LYS A C 1
ATOM 1220 O O . LYS A 1 141 ? 5.519 3.426 2.897 1.00 85.56 141 LYS A O 1
ATOM 1225 N N . ASP A 1 142 ? 7.003 1.806 2.483 1.00 88.00 142 ASP A N 1
ATOM 1226 C CA . ASP A 1 142 ? 6.028 0.720 2.637 1.00 88.00 142 ASP A CA 1
ATOM 1227 C C . ASP A 1 142 ? 5.675 0.533 4.118 1.00 88.00 142 ASP A C 1
ATOM 1229 O O . ASP A 1 142 ? 4.533 0.267 4.479 1.00 88.00 142 ASP A O 1
ATOM 1233 N N . VAL A 1 143 ? 6.660 0.715 5.000 1.00 86.06 143 VAL A N 1
ATOM 1234 C CA . VAL A 1 143 ? 6.446 0.635 6.449 1.00 86.06 143 VAL A CA 1
ATOM 1235 C C . VAL A 1 143 ? 5.711 1.867 6.971 1.00 86.06 143 VAL A C 1
ATOM 1237 O O . VAL A 1 143 ? 4.814 1.735 7.803 1.00 86.06 143 VAL A O 1
ATOM 1240 N N . GLU A 1 144 ? 6.040 3.043 6.442 1.00 88.19 144 GLU A N 1
ATOM 1241 C CA . GLU A 1 144 ? 5.296 4.284 6.670 1.00 88.19 144 GLU A CA 1
ATOM 1242 C C . GLU A 1 144 ? 3.818 4.116 6.281 1.00 88.19 144 GLU A C 1
ATOM 1244 O O . GLU A 1 144 ? 2.928 4.411 7.079 1.00 88.19 144 GLU A O 1
ATOM 1249 N N . LEU A 1 145 ? 3.553 3.52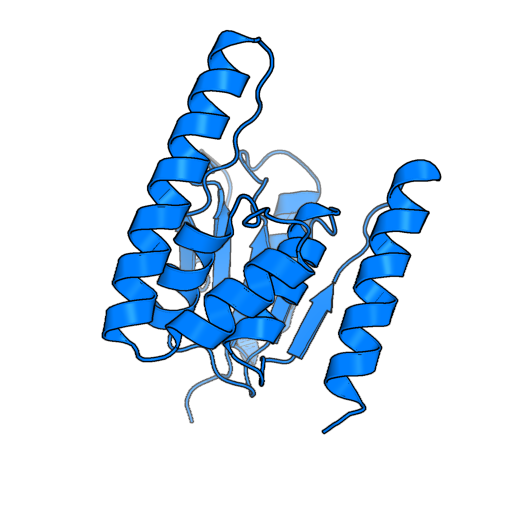9 5.105 1.00 91.88 145 LEU A N 1
ATOM 1250 C CA . LEU A 1 145 ? 2.207 3.203 4.628 1.00 91.88 145 LEU A CA 1
ATOM 1251 C C . LEU A 1 145 ? 1.438 2.323 5.621 1.00 91.88 145 LEU A C 1
ATOM 1253 O O . LEU A 1 145 ? 0.303 2.652 5.969 1.00 91.88 145 LEU A O 1
ATOM 1257 N N . ILE A 1 146 ? 2.045 1.231 6.097 1.00 91.12 146 ILE A N 1
ATOM 1258 C CA . ILE A 1 146 ? 1.411 0.336 7.080 1.00 91.12 146 ILE A CA 1
ATOM 1259 C C . ILE A 1 146 ? 1.101 1.080 8.378 1.00 91.12 146 ILE A C 1
ATOM 1261 O O . ILE A 1 146 ? 0.006 0.943 8.919 1.00 91.12 146 ILE A O 1
ATOM 1265 N N . ASN A 1 147 ? 2.057 1.854 8.892 1.00 88.44 147 ASN A N 1
ATOM 1266 C CA . ASN A 1 147 ? 1.894 2.579 10.149 1.00 88.44 147 ASN A CA 1
ATOM 1267 C C . ASN A 1 147 ? 0.765 3.619 10.064 1.00 88.44 147 ASN A C 1
ATOM 1269 O O . ASN A 1 147 ? -0.052 3.750 10.983 1.00 88.44 147 ASN A O 1
ATOM 1273 N N . PHE A 1 148 ? 0.684 4.322 8.936 1.00 92.75 148 PHE A N 1
ATOM 1274 C CA . PHE A 1 148 ? -0.379 5.280 8.664 1.00 92.75 148 PHE A CA 1
ATOM 1275 C C . PHE A 1 148 ? -1.743 4.588 8.549 1.00 92.75 148 PHE A C 1
ATOM 1277 O O . PHE A 1 148 ? -2.713 5.011 9.180 1.00 92.75 148 PHE A O 1
ATOM 1284 N N . LEU A 1 149 ? -1.809 3.470 7.818 1.00 93.38 149 LEU A N 1
ATOM 1285 C CA . LEU A 1 149 ? -3.018 2.658 7.686 1.00 93.38 149 LEU A CA 1
ATOM 1286 C C . LEU A 1 149 ? -3.496 2.125 9.045 1.00 93.38 149 LEU A C 1
ATOM 1288 O O . LEU A 1 149 ? -4.686 2.212 9.349 1.00 93.38 149 LEU A O 1
ATOM 1292 N N . LEU A 1 150 ? -2.579 1.632 9.883 1.00 91.31 150 LEU A N 1
ATOM 1293 C CA . LEU A 1 150 ? -2.880 1.125 11.225 1.00 91.31 150 LEU A CA 1
ATOM 1294 C C . LEU A 1 150 ? -3.464 2.220 12.116 1.00 91.31 150 LEU A C 1
ATOM 1296 O O . LEU A 1 150 ? -4.434 1.982 12.830 1.00 91.31 150 LEU A O 1
ATOM 1300 N N . SER A 1 151 ? -2.911 3.430 12.039 1.00 90.38 151 SER A N 1
ATOM 1301 C CA . SER A 1 151 ? -3.394 4.581 12.807 1.00 90.38 151 SER A CA 1
ATOM 1302 C C . SER A 1 151 ? -4.829 4.983 12.437 1.00 90.38 151 SER A C 1
ATOM 1304 O O . SER A 1 151 ? -5.556 5.511 13.280 1.00 90.38 151 SER A O 1
ATOM 1306 N N . ILE A 1 152 ? -5.254 4.717 11.199 1.00 92.31 152 ILE A N 1
ATOM 1307 C CA . ILE A 1 152 ? -6.592 5.057 10.696 1.00 92.31 152 ILE A CA 1
ATOM 1308 C C . ILE A 1 152 ? -7.597 3.930 10.958 1.00 92.31 152 ILE A C 1
ATOM 1310 O O . ILE A 1 152 ? -8.659 4.168 11.538 1.00 92.31 152 ILE A O 1
ATOM 1314 N N . GLU A 1 153 ? -7.270 2.709 10.537 1.00 91.25 153 GLU A N 1
ATOM 1315 C CA . GLU A 1 153 ? -8.178 1.555 10.578 1.00 91.25 153 GLU A CA 1
ATOM 1316 C C . GLU A 1 153 ? -8.194 0.870 11.949 1.00 91.25 153 GLU A C 1
ATOM 1318 O O . GLU A 1 153 ? -9.202 0.299 12.362 1.00 91.25 153 GLU A O 1
ATOM 1323 N N . GLY A 1 154 ? -7.089 0.942 12.691 1.00 86.94 154 GLY A N 1
ATOM 1324 C CA . GLY A 1 154 ? -6.922 0.328 14.003 1.00 86.94 154 GLY A CA 1
ATOM 1325 C C . GLY A 1 154 ? -6.732 -1.190 13.965 1.00 86.94 154 GLY A C 1
ATOM 1326 O O . GLY A 1 154 ? -5.877 -1.691 14.691 1.00 86.94 154 GLY A O 1
ATOM 1327 N N . ILE A 1 155 ? -7.527 -1.928 13.188 1.00 89.25 155 ILE A N 1
ATOM 1328 C CA . ILE A 1 155 ? -7.394 -3.381 12.999 1.00 89.25 155 ILE A CA 1
ATOM 1329 C C . ILE A 1 155 ? -7.061 -3.634 11.533 1.00 89.25 155 ILE A C 1
ATOM 1331 O O . ILE A 1 155 ? -7.777 -3.175 10.644 1.00 89.25 155 ILE A O 1
ATOM 1335 N N . LEU A 1 156 ? -5.972 -4.360 11.293 1.00 91.69 156 LEU A N 1
ATOM 1336 C CA . LEU A 1 156 ? -5.488 -4.694 9.959 1.00 91.69 156 LEU A CA 1
ATOM 1337 C C . LEU A 1 156 ? -5.483 -6.214 9.744 1.00 91.69 156 LEU A C 1
ATOM 1339 O O . LEU A 1 156 ? -5.417 -6.958 10.724 1.00 91.69 156 LEU A O 1
ATOM 1343 N N . PRO A 1 157 ? -5.515 -6.679 8.480 1.00 93.69 157 PRO A N 1
ATOM 1344 C CA . PRO A 1 157 ? -5.125 -8.046 8.128 1.00 93.69 157 PRO A CA 1
ATOM 1345 C C . PRO A 1 157 ? -3.723 -8.396 8.625 1.00 93.69 157 PRO A C 1
ATOM 1347 O O . PRO A 1 157 ? -2.931 -7.524 8.995 1.00 93.69 157 PRO A O 1
ATOM 1350 N N . LYS A 1 158 ? -3.368 -9.680 8.550 1.00 93.62 158 LYS A N 1
ATOM 1351 C CA . LYS A 1 158 ? -1.986 -10.106 8.783 1.00 93.62 158 LYS A CA 1
ATOM 1352 C C . LYS A 1 158 ? -1.078 -9.468 7.729 1.00 93.62 158 LYS A C 1
ATOM 1354 O O . LYS A 1 158 ? -1.235 -9.719 6.537 1.00 93.62 158 LYS A O 1
ATOM 1359 N N . ILE A 1 159 ? -0.107 -8.670 8.168 1.00 92.75 159 ILE A N 1
ATOM 1360 C CA . ILE A 1 159 ? 0.868 -8.028 7.280 1.00 92.75 159 ILE A CA 1
ATOM 1361 C C . ILE A 1 159 ? 2.205 -8.754 7.389 1.00 92.75 159 ILE A C 1
ATOM 1363 O O . ILE A 1 159 ? 2.802 -8.826 8.463 1.00 92.75 159 ILE A O 1
ATOM 1367 N N . ILE A 1 160 ? 2.682 -9.279 6.265 1.00 91.19 160 ILE A N 1
ATOM 1368 C CA . ILE A 1 160 ? 3.987 -9.921 6.131 1.00 91.19 160 ILE A CA 1
ATOM 1369 C C . ILE A 1 160 ? 4.876 -8.984 5.325 1.00 91.19 160 ILE A C 1
ATOM 1371 O O . ILE A 1 160 ? 4.548 -8.612 4.205 1.00 91.19 160 ILE A O 1
ATOM 1375 N N . ILE A 1 161 ? 6.012 -8.600 5.896 1.00 87.50 161 ILE A N 1
ATOM 1376 C CA . ILE A 1 161 ? 6.992 -7.751 5.221 1.00 87.50 161 ILE A CA 1
ATOM 1377 C C . ILE A 1 161 ? 8.181 -8.628 4.835 1.00 87.50 161 ILE A C 1
ATOM 1379 O O . ILE A 1 161 ? 8.904 -9.107 5.711 1.00 87.50 161 ILE A O 1
ATOM 1383 N N . ARG A 1 162 ? 8.393 -8.842 3.535 1.00 84.56 162 ARG A N 1
ATOM 1384 C CA . ARG A 1 162 ? 9.525 -9.611 3.014 1.00 84.56 162 ARG A CA 1
ATOM 1385 C C . ARG A 1 162 ? 10.732 -8.695 2.855 1.00 84.56 162 ARG A C 1
ATOM 1387 O O . ARG A 1 162 ? 10.718 -7.744 2.083 1.00 84.56 162 ARG A O 1
ATOM 1394 N N . ILE A 1 163 ? 11.794 -8.983 3.598 1.00 79.00 163 ILE A N 1
ATOM 1395 C CA . ILE A 1 163 ? 13.061 -8.254 3.500 1.00 79.00 163 ILE A CA 1
ATOM 1396 C C . ILE A 1 163 ? 13.960 -9.033 2.541 1.00 79.00 163 ILE A C 1
ATOM 1398 O O . ILE A 1 163 ? 14.637 -9.965 2.959 1.00 79.00 163 ILE A O 1
ATOM 1402 N N . LEU A 1 164 ? 13.948 -8.665 1.258 1.00 70.56 164 LEU A N 1
ATOM 1403 C CA . LEU A 1 164 ? 14.833 -9.273 0.252 1.00 70.56 164 LEU A CA 1
ATOM 1404 C C . LEU A 1 164 ? 16.288 -8.809 0.403 1.00 70.56 164 LEU A C 1
ATOM 1406 O O . LEU A 1 164 ? 17.214 -9.578 0.174 1.00 70.56 164 LEU A O 1
ATOM 1410 N N . TYR A 1 165 ? 16.490 -7.561 0.835 1.00 68.38 165 TYR A N 1
ATOM 1411 C CA . TYR A 1 165 ? 17.815 -6.983 1.042 1.00 68.38 165 TYR A CA 1
ATOM 1412 C C . TYR A 1 165 ? 17.879 -6.239 2.376 1.00 68.38 165 TYR A C 1
ATOM 1414 O O . TYR A 1 165 ? 16.941 -5.507 2.717 1.00 68.38 165 TYR A O 1
ATOM 1422 N N . PRO A 1 166 ? 18.983 -6.358 3.136 1.00 67.19 166 PRO A N 1
ATOM 1423 C CA . PRO A 1 166 ? 19.137 -5.607 4.369 1.00 67.19 166 PRO A CA 1
ATOM 1424 C C . PRO A 1 166 ? 19.163 -4.097 4.069 1.00 67.19 166 PRO A C 1
ATOM 1426 O O . PRO A 1 166 ? 19.873 -3.641 3.167 1.00 67.19 166 PRO A O 1
ATOM 1429 N N . PRO A 1 167 ? 18.416 -3.273 4.824 1.00 67.44 167 PRO A N 1
ATOM 1430 C CA . PRO A 1 167 ? 18.421 -1.833 4.617 1.00 67.44 167 PRO A CA 1
ATOM 1431 C C . PRO A 1 167 ? 19.803 -1.249 4.941 1.00 67.44 167 PRO A C 1
ATOM 1433 O O . PRO A 1 167 ? 20.423 -1.598 5.948 1.00 67.44 167 PRO A O 1
ATOM 1436 N N . LYS A 1 168 ? 20.258 -0.276 4.138 1.00 70.81 168 LYS A N 1
ATOM 1437 C CA . LYS A 1 168 ? 21.478 0.508 4.425 1.00 70.81 168 LYS A CA 1
ATOM 1438 C C . LYS A 1 168 ? 21.429 1.079 5.856 1.00 70.81 168 LYS A C 1
ATOM 1440 O O . LYS A 1 168 ? 20.359 1.506 6.293 1.00 70.81 168 LYS A O 1
ATOM 1445 N N . LYS A 1 169 ? 22.569 1.172 6.567 1.00 67.50 169 LYS A N 1
ATOM 1446 C CA . LYS A 1 169 ? 22.653 1.577 7.999 1.00 67.50 169 LYS A CA 1
ATOM 1447 C C . LYS A 1 169 ? 21.765 2.782 8.374 1.00 67.50 169 LYS A C 1
ATOM 1449 O O . LYS A 1 169 ? 21.034 2.705 9.359 1.00 67.50 169 LYS A O 1
ATOM 1454 N N . LYS A 1 170 ? 21.761 3.860 7.573 1.00 62.94 170 LYS A N 1
ATOM 1455 C CA . LYS A 1 170 ? 20.909 5.050 7.808 1.00 62.94 170 LYS A CA 1
ATOM 1456 C C . LYS A 1 170 ? 19.403 4.731 7.748 1.00 62.94 170 LYS A C 1
ATOM 1458 O O . LYS A 1 170 ? 18.641 5.188 8.591 1.00 62.94 170 LYS A O 1
ATOM 1463 N N . ARG A 1 171 ? 18.977 3.886 6.802 1.00 63.81 171 ARG A N 1
ATOM 1464 C CA . ARG A 1 171 ? 17.577 3.451 6.633 1.00 63.81 171 ARG A CA 1
ATOM 1465 C C . ARG A 1 171 ? 17.159 2.379 7.643 1.00 63.81 171 ARG A C 1
ATOM 1467 O O . ARG A 1 171 ? 15.981 2.295 7.970 1.00 63.81 171 ARG A O 1
ATOM 1474 N N . LYS A 1 172 ? 18.106 1.599 8.180 1.00 59.59 172 LYS A N 1
ATOM 1475 C CA . LYS A 1 172 ? 17.843 0.603 9.233 1.00 59.59 172 LYS A CA 1
ATOM 1476 C C . LYS A 1 172 ? 17.277 1.254 10.498 1.00 59.59 172 LYS A C 1
ATOM 1478 O O . LYS A 1 172 ? 16.326 0.727 11.061 1.00 59.59 172 LYS A O 1
ATOM 1483 N N . LYS A 1 173 ? 17.810 2.412 10.915 1.00 60.19 173 LYS A N 1
ATOM 1484 C CA . LYS A 1 173 ? 17.287 3.164 12.072 1.00 60.19 173 LYS A CA 1
ATOM 1485 C C . LYS A 1 173 ? 15.828 3.582 11.864 1.00 60.19 173 LYS A C 1
ATOM 1487 O O . LYS A 1 173 ? 15.008 3.349 12.742 1.00 60.19 173 LYS A O 1
ATOM 1492 N N . PHE A 1 174 ? 15.502 4.104 10.681 1.00 67.19 174 PHE A N 1
ATOM 1493 C CA . PHE A 1 174 ? 14.135 4.487 10.315 1.00 67.19 174 PHE A CA 1
ATOM 1494 C C . PHE A 1 174 ? 13.191 3.277 10.289 1.00 67.19 174 PHE A C 1
ATOM 1496 O O . PHE A 1 174 ? 12.139 3.297 10.913 1.00 67.19 174 PHE A O 1
ATOM 1503 N N . LEU A 1 175 ? 13.599 2.173 9.657 1.00 64.88 175 LEU A N 1
ATOM 1504 C CA . LEU A 1 175 ? 12.811 0.938 9.644 1.00 64.88 175 LEU A CA 1
ATOM 1505 C C . LEU A 1 175 ? 12.525 0.423 11.066 1.00 64.88 175 LEU A C 1
ATOM 1507 O O . LEU A 1 175 ? 11.399 0.046 11.385 1.00 64.88 175 LEU A O 1
ATOM 1511 N N . LEU A 1 176 ? 13.543 0.418 11.932 1.00 63.91 176 LEU A N 1
ATOM 1512 C CA . LEU A 1 176 ? 13.404 -0.004 13.326 1.00 63.91 176 LEU A CA 1
ATOM 1513 C C . LEU A 1 176 ? 12.508 0.939 14.134 1.00 63.91 176 LEU A C 1
ATOM 1515 O O . LEU A 1 176 ? 11.768 0.463 14.994 1.00 63.91 176 LEU A O 1
ATOM 1519 N N . PHE A 1 177 ? 12.554 2.240 13.852 1.00 68.44 177 PHE A N 1
ATOM 1520 C CA . PHE A 1 177 ? 11.683 3.233 14.470 1.00 68.44 177 PHE A CA 1
ATOM 1521 C C . PHE A 1 177 ? 10.207 2.903 14.211 1.00 68.44 177 PHE A C 1
ATOM 1523 O O . PHE A 1 177 ? 9.460 2.662 15.161 1.00 68.44 177 PHE A O 1
ATOM 1530 N N . TYR A 1 178 ? 9.806 2.753 12.946 1.00 66.06 178 TYR A N 1
ATOM 1531 C CA . TYR A 1 178 ? 8.422 2.389 12.633 1.00 66.06 178 TYR A CA 1
ATOM 1532 C C . TYR A 1 178 ? 8.055 0.992 13.136 1.00 66.06 178 TYR A C 1
ATOM 1534 O O . TYR A 1 178 ? 6.944 0.789 13.614 1.00 66.06 178 TYR A O 1
ATOM 1542 N N . ARG A 1 179 ? 8.987 0.027 13.119 1.00 68.19 179 ARG A N 1
ATOM 1543 C CA . ARG A 1 179 ? 8.736 -1.309 13.685 1.00 68.19 179 ARG A CA 1
ATOM 1544 C C . ARG A 1 179 ? 8.390 -1.248 15.174 1.00 68.19 179 ARG A C 1
ATOM 1546 O O . ARG A 1 179 ? 7.498 -1.975 15.608 1.00 68.19 179 ARG A O 1
ATOM 1553 N N . LYS A 1 180 ? 9.088 -0.419 15.960 1.00 69.75 180 LYS A N 1
ATOM 1554 C CA . LYS A 1 180 ? 8.775 -0.221 17.386 1.00 69.75 180 LYS A CA 1
ATOM 1555 C C . LYS A 1 180 ? 7.382 0.387 17.564 1.00 69.75 180 LYS A C 1
ATOM 1557 O O . LYS A 1 180 ? 6.623 -0.113 18.388 1.00 69.75 180 LYS A O 1
ATOM 1562 N N . HIS A 1 181 ? 7.031 1.386 16.754 1.00 66.12 181 HIS A N 1
ATOM 1563 C CA . HIS A 1 181 ? 5.697 1.992 16.767 1.00 66.12 181 HIS A CA 1
ATOM 1564 C C . HIS A 1 181 ? 4.591 0.984 16.436 1.00 66.12 181 HIS A C 1
ATOM 1566 O O . HIS A 1 181 ? 3.635 0.861 17.197 1.00 66.12 181 HIS A O 1
ATOM 1572 N N . ILE A 1 182 ? 4.762 0.197 15.370 1.00 67.19 182 ILE A N 1
ATOM 1573 C CA . ILE A 1 182 ? 3.793 -0.832 14.971 1.00 67.19 182 ILE A CA 1
ATOM 1574 C C . ILE A 1 182 ? 3.624 -1.877 16.082 1.00 67.19 182 ILE A C 1
ATOM 1576 O O . ILE A 1 182 ? 2.497 -2.212 16.431 1.00 67.19 182 ILE A O 1
ATOM 1580 N N . LYS A 1 183 ? 4.721 -2.367 16.682 1.00 65.25 183 LYS A N 1
ATOM 1581 C CA . LYS A 1 183 ? 4.642 -3.335 17.791 1.00 65.25 183 LYS A CA 1
ATOM 1582 C C . LYS A 1 183 ? 3.859 -2.790 18.985 1.00 65.25 183 LYS A C 1
ATOM 1584 O O . LYS A 1 183 ? 3.008 -3.501 19.507 1.00 65.25 183 LYS A O 1
ATOM 1589 N N . LYS A 1 184 ? 4.126 -1.542 19.380 1.00 60.03 184 LYS A N 1
ATOM 1590 C CA . LYS A 1 184 ? 3.442 -0.885 20.499 1.00 60.03 184 LYS A CA 1
ATOM 1591 C C . LYS A 1 184 ? 1.934 -0.783 20.243 1.00 60.03 184 LYS A C 1
ATOM 1593 O O . LYS A 1 184 ? 1.148 -1.226 21.066 1.00 60.03 184 LYS A O 1
ATOM 1598 N N . CYS A 1 185 ? 1.534 -0.339 19.052 1.00 54.56 185 CYS A N 1
ATOM 1599 C CA . CYS A 1 185 ? 0.119 -0.217 18.686 1.00 54.56 185 CYS A CA 1
ATOM 1600 C C . CYS A 1 185 ? -0.634 -1.555 18.567 1.00 54.56 185 CYS A C 1
ATOM 1602 O O . CYS A 1 185 ? -1.860 -1.553 18.613 1.00 54.56 185 CYS A O 1
ATOM 1604 N N . VAL A 1 186 ? 0.073 -2.676 18.383 1.00 55.94 186 VAL A N 1
ATOM 1605 C CA . VAL A 1 186 ? -0.526 -4.021 18.329 1.00 55.94 186 VAL A CA 1
ATOM 1606 C C . VAL A 1 186 ? -0.651 -4.655 19.720 1.00 55.94 186 VAL A C 1
ATOM 1608 O O . VAL A 1 186 ? -1.532 -5.481 19.902 1.00 55.94 186 VAL A O 1
ATOM 1611 N N . HIS A 1 187 ? 0.207 -4.292 20.683 1.00 46.50 187 HIS A N 1
ATOM 1612 C CA . HIS A 1 187 ? 0.188 -4.854 22.047 1.00 46.50 187 HIS A CA 1
ATOM 1613 C C . HIS A 1 187 ? -0.609 -4.007 23.057 1.00 46.50 187 HIS A C 1
ATOM 1615 O O . HIS A 1 187 ? -0.906 -4.490 24.139 1.00 46.50 187 HIS A O 1
ATOM 1621 N N . GLU A 1 188 ? -0.955 -2.757 22.730 1.00 39.81 188 GLU A N 1
ATOM 1622 C CA . GLU A 1 188 ? -1.792 -1.877 23.572 1.00 39.81 1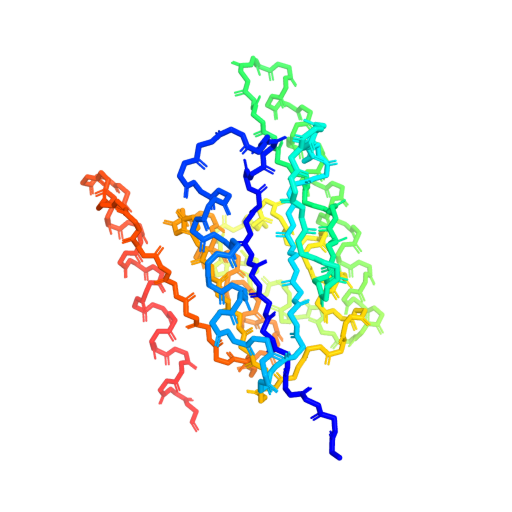88 GLU A CA 1
ATOM 1623 C C . GLU A 1 188 ? -3.308 -2.033 23.305 1.00 39.81 188 GLU A C 1
ATOM 1625 O O . GLU A 1 188 ? -4.083 -1.103 23.527 1.00 39.81 188 GLU A O 1
ATOM 1630 N N . LYS A 1 189 ? -3.740 -3.190 22.797 1.00 40.09 189 LYS A N 1
ATOM 1631 C CA . LYS A 1 189 ? -5.147 -3.564 22.597 1.00 40.09 189 LYS A CA 1
ATOM 1632 C C . LYS A 1 189 ? -5.414 -4.918 23.223 1.00 40.09 189 LYS A C 1
ATOM 1634 O O . LYS A 1 189 ? -6.549 -5.086 23.710 1.00 40.09 189 LYS A O 1
#

Secondary structure (DSSP, 8-state):
-PPEEEEEEETT--BS-SHHHHHHHHHHHHHTTTEEEEEEEETT-B-TT----TTEEEEEEE------SHHHHHHHHHHHHHHHHHHHHHHHHTT-HHHHHHHHHHTTT---TTHHHHHHHHHHTT--TTSEEEESS--HHHHHHHHHHHHHHSS--EEEE--SSPPPHHHHHHHHHHHHHHHHHHH--

Radius of gyration: 16.88 Å; chains: 1; bounding box: 40×44×47 Å

pLDDT: mean 85.37, std 11.74, range [39.81, 97.19]

Foldseek 3Di:
DAAAAEEEEAAPQLECPDDVNVVLQVVCVVCLVRHQAEYAYALNRDYPPDDDDPSYHYDNQHHDQPDPDPVSVVVLVVVQVVLVVVVCVVCVVVVQNVLLVVLCVVLVVGDQRRQSRVVVVCVVVVADQQHEYEYADQFLSVLSNVSSVCSRVVHHHHYHYHPPDDDDPVRNVSSVVSVVVVVVSVVVD